Protein AF-A0A086ZPE3-F1 (afdb_monomer_lite)

Foldseek 3Di:
DPPPVVVVVVVVPDDPDDDPVNVVVVVVVVVVVCVVCVVVVVVVVLVVQVVQQLVLQVQVVVLQVVVCVLVVNDGQAWWKAAAAQQWDKAQSLVRCCVPVVPPDRSPRPRIRTGDHQKIKTKHDDVSKIKMKIGGLVDLQWIWMATRVVRDIDIGGRPVSDGQDHHTFFDWDWDQADPVRNHTDTDGDSDGPCCVVPNDDDD

Structure (mmCIF, N/CA/C/O backbone):
data_AF-A0A086ZPE3-F1
#
_entry.id   AF-A0A086ZPE3-F1
#
loop_
_atom_site.group_PDB
_atom_site.id
_atom_site.type_symbol
_atom_site.label_atom_id
_atom_site.label_alt_id
_atom_site.label_comp_id
_atom_site.label_asym_id
_atom_site.label_entity_id
_atom_site.label_seq_id
_atom_site.pdbx_PDB_ins_code
_atom_site.Cartn_x
_atom_site.Cartn_y
_atom_site.Cartn_z
_atom_site.occupancy
_atom_site.B_iso_or_equiv
_atom_site.auth_seq_id
_atom_site.auth_comp_id
_atom_site.auth_asym_id
_atom_site.auth_atom_id
_atom_site.pdbx_PDB_model_num
ATOM 1 N N . MET A 1 1 ? -6.233 18.556 81.522 1.00 53.94 1 MET A N 1
ATOM 2 C CA . MET A 1 1 ? -6.500 17.517 80.496 1.00 53.94 1 MET A CA 1
ATOM 3 C C . MET A 1 1 ? -7.517 17.999 79.438 1.00 53.94 1 MET A C 1
ATOM 5 O O . MET A 1 1 ? -8.621 17.482 79.375 1.00 53.94 1 MET A O 1
ATOM 9 N N . ARG A 1 2 ? -7.202 19.015 78.609 1.00 57.62 2 ARG A N 1
ATOM 10 C CA . ARG A 1 2 ? -8.143 19.573 77.593 1.00 57.62 2 ARG A CA 1
ATOM 11 C C . ARG A 1 2 ? -7.574 19.670 76.160 1.00 57.62 2 ARG A C 1
ATOM 13 O O . ARG A 1 2 ? -8.262 20.147 75.265 1.00 57.62 2 ARG A O 1
ATOM 20 N N . GLY A 1 3 ? -6.342 19.207 75.921 1.00 57.75 3 GLY A N 1
ATOM 21 C CA . GLY A 1 3 ? -5.654 19.348 74.624 1.00 57.75 3 GLY A CA 1
ATOM 22 C C . GLY A 1 3 ? -6.019 18.298 73.565 1.00 57.75 3 GLY A C 1
ATOM 23 O O . GLY A 1 3 ? -6.012 18.601 72.377 1.00 57.75 3 GLY A O 1
ATOM 24 N N . VAL A 1 4 ? -6.399 17.085 73.977 1.00 62.47 4 VAL A N 1
ATOM 25 C CA . VAL A 1 4 ? -6.595 15.941 73.059 1.00 62.47 4 VAL A CA 1
ATOM 26 C C . VAL A 1 4 ? -7.947 15.989 72.328 1.00 62.47 4 VAL A C 1
ATOM 28 O O . VAL A 1 4 ? -8.072 15.517 71.204 1.00 62.47 4 VAL A O 1
ATOM 31 N N . TYR A 1 5 ? -8.954 16.659 72.894 1.00 58.66 5 TYR A N 1
ATOM 32 C CA . TYR A 1 5 ? -10.286 16.750 72.279 1.00 58.66 5 TYR A CA 1
ATOM 33 C C . TYR A 1 5 ? -10.353 17.676 71.046 1.00 58.66 5 TYR A C 1
ATOM 35 O O . TYR A 1 5 ? -11.305 17.595 70.272 1.00 58.66 5 TYR A O 1
ATOM 43 N N . ARG A 1 6 ? -9.351 18.544 70.811 1.00 57.97 6 ARG A N 1
ATOM 44 C CA . ARG A 1 6 ? -9.322 19.446 69.637 1.00 57.97 6 ARG A CA 1
ATOM 45 C C . ARG A 1 6 ? -8.673 18.837 68.388 1.00 57.97 6 ARG A C 1
ATOM 47 O O . ARG A 1 6 ? -8.945 19.326 67.293 1.00 57.97 6 ARG A O 1
ATOM 54 N N . SER A 1 7 ? -7.852 17.792 68.509 1.00 57.47 7 SER A N 1
ATOM 55 C CA . SER A 1 7 ? -7.195 17.142 67.360 1.00 57.47 7 SER A CA 1
ATOM 56 C C . SER A 1 7 ? -8.085 16.107 66.661 1.00 57.47 7 SER A C 1
ATOM 58 O O . SER A 1 7 ? -7.954 15.916 65.454 1.00 57.47 7 SER A O 1
ATOM 60 N N . LEU A 1 8 ? -9.051 15.508 67.369 1.00 59.62 8 LEU A N 1
ATOM 61 C CA . LEU A 1 8 ? -10.011 14.559 66.786 1.00 59.62 8 LEU A CA 1
ATOM 62 C C . LEU A 1 8 ? -11.131 15.246 65.985 1.00 59.62 8 LEU A C 1
ATOM 64 O O . LEU A 1 8 ? -11.576 14.719 64.970 1.00 59.62 8 LEU A O 1
ATOM 68 N N . ARG A 1 9 ? -11.527 16.472 66.356 1.00 56.94 9 ARG A N 1
ATOM 69 C CA . ARG A 1 9 ? -12.569 17.232 65.637 1.00 56.94 9 ARG A CA 1
ATOM 70 C C . ARG A 1 9 ? -12.101 17.783 64.281 1.00 56.94 9 ARG A C 1
ATOM 72 O O . ARG A 1 9 ? -12.932 18.125 63.452 1.00 56.94 9 ARG A O 1
ATOM 79 N N . ARG A 1 10 ? -10.783 17.827 64.039 1.00 57.78 10 ARG A N 1
ATOM 80 C CA . ARG A 1 10 ? -10.177 18.318 62.786 1.00 57.78 10 ARG A CA 1
ATOM 81 C C . ARG A 1 10 ? -10.141 17.268 61.664 1.00 57.78 10 ARG A C 1
ATOM 83 O O . ARG A 1 10 ? -9.983 17.636 60.509 1.00 57.78 10 ARG A O 1
ATOM 90 N N . ARG A 1 11 ? -10.312 15.975 61.987 1.00 58.12 11 ARG A N 1
ATOM 91 C CA . ARG A 1 11 ? -10.432 14.887 60.991 1.00 58.12 11 ARG A CA 1
ATOM 92 C C . ARG A 1 11 ? -11.866 14.679 60.493 1.00 58.12 11 ARG A C 1
ATOM 94 O O . ARG A 1 11 ? -12.053 14.132 59.418 1.00 58.12 11 ARG A O 1
ATOM 101 N N . ALA A 1 12 ? -12.861 15.149 61.247 1.00 56.94 12 ALA A N 1
ATOM 102 C CA . ALA A 1 12 ? -14.277 15.056 60.886 1.00 56.94 12 ALA A CA 1
ATOM 103 C C . ALA A 1 12 ? -14.761 16.201 59.971 1.00 56.94 12 ALA A C 1
ATOM 105 O O . ALA A 1 12 ? -15.873 16.147 59.462 1.00 56.94 12 ALA A O 1
ATOM 106 N N . SER A 1 13 ? -13.949 17.242 59.763 1.00 59.81 13 SER A N 1
ATOM 107 C CA . SER A 1 13 ? -14.340 18.476 59.068 1.00 59.81 13 SER A CA 1
ATOM 108 C C . SER A 1 13 ? -13.589 18.690 57.748 1.00 59.81 13 SER A C 1
ATOM 110 O O . SER A 1 13 ? -13.156 19.807 57.473 1.00 59.81 13 SER A O 1
ATOM 112 N N . GLY A 1 14 ? -13.360 17.635 56.958 1.00 61.66 14 GLY A N 1
ATOM 113 C CA . GLY A 1 14 ? -12.591 17.798 55.716 1.00 61.66 14 GLY A CA 1
ATOM 114 C C . GLY A 1 14 ? -12.496 16.612 54.759 1.00 61.66 14 GLY A C 1
ATOM 115 O O . GLY A 1 14 ? -11.665 16.659 53.862 1.00 61.66 14 GLY A O 1
ATOM 116 N N . GLN A 1 15 ? -13.297 15.558 54.919 1.00 66.88 15 GLN A N 1
ATOM 117 C CA . GLN A 1 15 ? -13.345 14.464 53.943 1.00 66.88 15 GLN A CA 1
ATOM 118 C C . GLN A 1 15 ? -14.774 14.324 53.414 1.00 66.88 15 GLN A C 1
ATOM 120 O O . GLN A 1 15 ? -15.566 13.546 53.940 1.00 66.88 15 GLN A O 1
ATOM 125 N N . SER A 1 16 ? -15.119 15.116 52.394 1.00 71.25 16 SER A N 1
ATOM 126 C CA . SER A 1 16 ? -16.255 14.811 51.523 1.00 71.25 16 SER A CA 1
ATOM 127 C C . SER A 1 16 ? -15.895 13.569 50.704 1.00 71.25 16 SER A C 1
ATOM 129 O O . SER A 1 16 ? -15.060 13.619 49.804 1.00 71.25 16 SER A O 1
ATOM 131 N N . GLY A 1 17 ? -16.469 12.423 51.067 1.00 75.06 17 GLY A N 1
ATOM 132 C CA . GLY A 1 17 ? -16.380 11.215 50.251 1.00 75.06 17 GLY A CA 1
ATOM 133 C C . GLY A 1 17 ? -17.210 11.367 48.975 1.00 75.06 17 GLY A C 1
ATOM 134 O O . GLY A 1 17 ? -18.290 11.952 49.010 1.00 75.06 17 GLY A O 1
ATOM 135 N N . PHE A 1 18 ? -16.701 10.836 47.863 1.00 77.88 18 PHE A N 1
ATOM 136 C CA . PHE A 1 18 ? -17.446 10.710 46.608 1.00 77.88 18 PHE A CA 1
ATOM 137 C C . PHE A 1 18 ? -18.694 9.855 46.848 1.00 77.88 18 PHE A C 1
ATOM 139 O O . PHE A 1 18 ? -18.615 8.800 47.486 1.00 77.88 18 PHE A O 1
ATOM 146 N N . THR A 1 19 ? -19.847 10.288 46.354 1.00 89.88 19 THR A N 1
ATOM 147 C CA . THR A 1 19 ? -21.069 9.499 46.487 1.00 89.88 19 THR A CA 1
ATOM 148 C C . THR A 1 19 ? -21.050 8.324 45.505 1.00 89.88 19 THR A C 1
ATOM 150 O O . THR A 1 19 ? -20.527 8.405 44.391 1.00 89.88 19 THR A O 1
ATOM 153 N N . LEU A 1 20 ? -21.649 7.201 45.907 1.00 88.75 20 LEU A N 1
ATOM 154 C CA . LEU A 1 20 ? -21.769 6.013 45.052 1.00 88.75 20 LEU A CA 1
ATOM 155 C C . LEU A 1 20 ? -22.575 6.334 43.778 1.00 88.75 20 LEU A C 1
ATOM 157 O O . LEU A 1 20 ? -22.280 5.819 42.703 1.00 88.75 20 LEU A O 1
ATOM 161 N N . ILE A 1 21 ? -23.545 7.250 43.889 1.00 92.19 21 ILE A N 1
ATOM 162 C CA . ILE A 1 21 ? -24.341 7.733 42.759 1.00 92.19 21 ILE A CA 1
ATOM 163 C C . ILE A 1 21 ? -23.533 8.613 41.793 1.00 92.19 21 ILE A C 1
ATOM 165 O O . ILE A 1 21 ? -23.714 8.483 40.584 1.00 92.19 21 ILE A O 1
ATOM 169 N N . GLU A 1 22 ? -22.603 9.442 42.280 1.00 91.00 22 GLU A N 1
ATOM 170 C CA . GLU A 1 22 ? -21.706 10.212 41.407 1.00 91.00 22 GLU A CA 1
ATOM 171 C C . GLU A 1 22 ? -20.817 9.284 40.580 1.00 91.00 22 GLU A C 1
ATOM 173 O O . GLU A 1 22 ? -20.701 9.469 39.370 1.00 91.00 22 GLU A O 1
ATOM 178 N N . LEU A 1 23 ? -20.247 8.239 41.189 1.00 90.81 23 LEU A N 1
ATOM 179 C CA . LEU A 1 23 ? -19.478 7.254 40.424 1.00 90.81 23 LEU A CA 1
ATOM 180 C C . LEU A 1 23 ? -20.355 6.453 39.455 1.00 90.81 23 LEU A C 1
ATOM 182 O O . LEU A 1 23 ? -19.912 6.170 38.342 1.00 90.81 23 LEU A O 1
ATOM 186 N N . LEU A 1 24 ? -21.596 6.129 39.832 1.00 93.00 24 LEU A N 1
ATOM 187 C CA . LEU A 1 24 ? -22.524 5.389 38.975 1.00 93.00 24 LEU A CA 1
ATOM 188 C C . LEU A 1 24 ? -22.872 6.163 37.695 1.00 93.00 24 LEU A C 1
ATOM 190 O O . LEU A 1 24 ? -22.819 5.605 36.600 1.00 93.00 24 LEU A O 1
ATOM 194 N N . ILE A 1 25 ? -23.199 7.450 37.810 1.00 95.00 25 ILE A N 1
ATOM 195 C CA . ILE A 1 25 ? -23.539 8.277 36.644 1.00 95.00 25 ILE A CA 1
ATOM 196 C C . ILE A 1 25 ? -22.324 8.425 35.722 1.00 95.00 25 ILE A C 1
ATOM 198 O O . ILE A 1 25 ? -22.459 8.324 34.502 1.00 95.00 25 ILE A O 1
ATOM 202 N N . VAL A 1 26 ? -21.125 8.591 36.287 1.00 95.38 26 VAL A N 1
ATOM 203 C CA . VAL A 1 26 ? -19.887 8.721 35.506 1.00 95.38 26 VAL A CA 1
ATOM 204 C C . VAL A 1 26 ? -19.623 7.470 34.666 1.00 95.38 26 VAL A C 1
ATOM 206 O O . VAL A 1 26 ? -19.371 7.590 33.466 1.00 95.38 26 VAL A O 1
ATOM 209 N N . VAL A 1 27 ? -19.733 6.268 35.243 1.00 95.94 27 VAL A N 1
ATOM 210 C CA . VAL A 1 27 ? -19.506 5.033 34.472 1.00 95.94 27 VAL A CA 1
ATOM 211 C C . VAL A 1 27 ? -20.579 4.803 33.407 1.00 95.94 27 VAL A C 1
ATOM 213 O O . VAL A 1 27 ? -20.256 4.295 32.334 1.00 95.94 27 VAL A O 1
ATOM 216 N N . ILE A 1 28 ? -21.825 5.234 33.645 1.00 96.88 28 ILE A N 1
ATOM 217 C CA . ILE A 1 28 ? -22.902 5.170 32.645 1.00 96.88 28 ILE A CA 1
ATOM 218 C C . ILE A 1 28 ? -22.594 6.092 31.463 1.00 96.88 28 ILE A C 1
ATOM 220 O O . ILE A 1 28 ? -22.657 5.656 30.313 1.00 96.88 28 ILE A O 1
ATOM 224 N N . ILE A 1 29 ? -22.214 7.346 31.724 1.00 96.81 29 ILE A N 1
ATOM 225 C CA . ILE A 1 29 ? -21.895 8.309 30.662 1.00 96.81 29 ILE A CA 1
ATOM 226 C C . ILE A 1 29 ? -20.683 7.828 29.851 1.00 96.81 29 ILE A C 1
ATOM 228 O O . ILE A 1 29 ? -20.743 7.804 28.621 1.00 96.81 29 ILE A O 1
ATOM 232 N N . ILE A 1 30 ? -19.610 7.375 30.513 1.00 96.69 30 ILE A N 1
ATOM 233 C CA . ILE A 1 30 ? -18.432 6.819 29.826 1.00 96.69 30 ILE A CA 1
ATOM 234 C C . ILE A 1 30 ? -18.813 5.566 29.022 1.00 96.69 30 ILE A C 1
ATOM 236 O O . ILE A 1 30 ? -18.331 5.397 27.903 1.00 96.69 30 ILE A O 1
ATOM 240 N N . GLY A 1 31 ? -19.712 4.719 29.537 1.00 97.12 31 GLY A N 1
ATOM 241 C CA . GLY A 1 31 ? -20.219 3.540 28.831 1.00 97.12 31 GLY A CA 1
ATOM 242 C C . GLY A 1 31 ? -20.945 3.884 27.527 1.00 97.12 31 GLY A C 1
ATOM 243 O O . GLY A 1 31 ? -20.675 3.270 26.491 1.00 97.12 31 GLY A O 1
ATOM 244 N N . ILE A 1 32 ? -21.808 4.906 27.545 1.00 96.81 32 ILE A N 1
ATOM 245 C CA . ILE A 1 32 ? -22.520 5.385 26.349 1.00 96.81 32 ILE A CA 1
ATOM 246 C C . ILE A 1 32 ? -21.525 5.939 25.321 1.00 96.81 32 ILE A C 1
ATOM 248 O O . ILE A 1 32 ? -21.576 5.565 24.146 1.00 96.81 32 ILE A O 1
ATOM 252 N N . LEU A 1 33 ? -20.577 6.777 25.759 1.00 97.31 33 LEU A N 1
ATOM 253 C CA . LEU A 1 33 ? -19.563 7.359 24.875 1.00 97.31 33 LEU A CA 1
ATOM 254 C C . LEU A 1 33 ? -18.654 6.287 24.258 1.00 97.31 33 LEU A C 1
ATOM 256 O O . LEU A 1 33 ? -18.375 6.329 23.057 1.00 97.31 33 LEU A O 1
ATOM 260 N N . ALA A 1 34 ? -18.218 5.303 25.047 1.00 95.62 34 ALA A N 1
ATOM 261 C CA . ALA A 1 34 ? -17.356 4.222 24.579 1.00 95.62 34 ALA A CA 1
ATOM 262 C C . ALA A 1 34 ? -18.052 3.339 23.530 1.00 95.62 34 ALA A C 1
ATOM 264 O O . ALA A 1 34 ? -17.428 2.983 22.529 1.00 95.62 34 ALA A O 1
ATOM 265 N N . SER A 1 35 ? -19.343 3.041 23.715 1.00 96.31 35 SER A N 1
ATOM 266 C CA . SER A 1 35 ? -20.131 2.213 22.790 1.00 96.31 35 SER A CA 1
ATOM 267 C C . SER A 1 35 ? -20.165 2.789 21.368 1.00 96.31 35 SER A C 1
ATOM 269 O O . SER A 1 35 ? -19.929 2.070 20.397 1.00 96.31 35 SER A O 1
ATOM 271 N N . ILE A 1 36 ? -20.367 4.105 21.239 1.00 95.25 36 ILE A N 1
ATOM 272 C CA . ILE A 1 36 ? -20.385 4.798 19.940 1.00 95.25 36 ILE A CA 1
ATOM 273 C C . ILE A 1 36 ? -18.961 4.981 19.389 1.00 95.25 36 ILE A C 1
ATOM 275 O O . ILE A 1 36 ? -18.726 4.854 18.186 1.00 95.25 36 ILE A O 1
ATOM 279 N N . SER A 1 37 ? -17.988 5.248 20.264 1.00 95.75 37 SER A N 1
ATOM 280 C CA . SER A 1 37 ? -16.622 5.594 19.853 1.00 95.75 37 SER A CA 1
ATOM 281 C C . SER A 1 37 ? -15.844 4.417 19.254 1.00 95.75 37 SER A C 1
ATOM 283 O O . SER A 1 37 ? -15.080 4.605 18.308 1.00 95.75 37 SER A O 1
ATOM 285 N N . VAL A 1 38 ? -16.027 3.193 19.763 1.00 94.38 38 VAL A N 1
ATOM 286 C CA . VAL A 1 38 ? -15.271 2.008 19.310 1.00 94.38 38 VAL A CA 1
ATOM 287 C C . VAL A 1 38 ? -15.454 1.680 17.814 1.00 94.38 38 VAL A C 1
ATOM 289 O O . VAL A 1 38 ? -14.435 1.506 17.135 1.00 94.38 38 VAL A O 1
ATOM 292 N N . PRO A 1 39 ? -16.678 1.572 17.253 1.00 93.94 39 PRO A N 1
ATOM 293 C CA . PRO A 1 39 ? -16.850 1.248 15.835 1.00 93.94 39 PRO A CA 1
ATOM 294 C C . PRO A 1 39 ? -16.339 2.360 14.911 1.00 93.94 39 PRO A C 1
ATOM 296 O O . PRO A 1 39 ? -15.663 2.058 13.925 1.00 93.94 39 PRO A O 1
ATOM 299 N N . ILE A 1 40 ? -16.587 3.629 15.254 1.00 96.31 40 ILE A N 1
ATOM 300 C CA . ILE A 1 40 ? -16.115 4.786 14.478 1.00 96.31 40 ILE A CA 1
ATOM 301 C C . ILE A 1 40 ? -14.586 4.794 14.431 1.00 96.31 40 ILE A C 1
ATOM 303 O O . ILE A 1 40 ? -13.990 4.904 13.360 1.00 96.31 40 ILE A O 1
ATOM 307 N N . TYR A 1 41 ? -13.939 4.590 15.579 1.00 95.38 41 TYR A N 1
ATOM 308 C CA . TYR A 1 41 ? -12.484 4.554 15.669 1.00 95.38 41 TYR A CA 1
ATOM 309 C C . TYR A 1 41 ? -11.864 3.488 14.753 1.00 95.38 41 TYR A C 1
ATOM 311 O O . TYR A 1 41 ? -10.867 3.752 14.080 1.00 95.38 41 TYR A O 1
ATOM 319 N N . ARG A 1 42 ? -12.465 2.292 14.662 1.00 93.38 42 ARG A N 1
ATOM 320 C CA . ARG A 1 42 ? -11.983 1.233 13.757 1.00 93.38 42 ARG A CA 1
ATOM 321 C C . ARG A 1 42 ? -12.071 1.640 12.284 1.00 93.38 42 ARG A C 1
ATOM 323 O O . ARG A 1 42 ? -11.125 1.382 11.543 1.00 93.38 42 ARG A O 1
ATOM 330 N N . GLN A 1 43 ? -13.162 2.288 11.875 1.00 94.62 43 GLN A N 1
ATOM 331 C CA . GLN A 1 43 ? -13.344 2.750 10.494 1.00 94.62 43 GLN A CA 1
ATOM 332 C C . GLN A 1 43 ? -12.354 3.862 10.132 1.00 94.62 43 GLN A C 1
ATOM 334 O O . GLN A 1 43 ? -11.694 3.777 9.100 1.00 94.62 43 GLN A O 1
ATOM 339 N N . VAL A 1 44 ? -12.176 4.853 11.013 1.00 96.50 44 VAL A N 1
ATOM 340 C CA . VAL A 1 44 ? -11.224 5.958 10.800 1.00 96.50 44 VAL A CA 1
ATOM 341 C C . VAL A 1 44 ? -9.790 5.440 10.683 1.00 96.50 44 VAL A C 1
ATOM 343 O O . VAL A 1 44 ? -9.046 5.877 9.808 1.00 96.50 44 VAL A O 1
ATOM 346 N N . ARG A 1 45 ? -9.394 4.461 11.508 1.00 96.25 45 ARG A N 1
ATOM 347 C CA . ARG A 1 45 ? -8.070 3.832 11.377 1.00 96.25 45 ARG A CA 1
ATOM 348 C C . ARG A 1 45 ? -7.902 3.086 10.059 1.00 96.25 45 ARG A C 1
ATOM 350 O O . ARG A 1 45 ? -6.857 3.225 9.431 1.00 96.25 45 ARG A O 1
ATOM 357 N N . ALA A 1 46 ? -8.913 2.323 9.641 1.00 95.62 46 ALA A N 1
ATOM 358 C CA . ALA A 1 46 ? -8.894 1.623 8.360 1.00 95.62 46 ALA A CA 1
ATOM 359 C C . ALA A 1 46 ? -8.737 2.594 7.183 1.00 95.62 46 ALA A C 1
ATOM 361 O O . ALA A 1 46 ? -7.894 2.365 6.317 1.00 95.62 46 ALA A O 1
ATOM 362 N N . ALA A 1 47 ? -9.476 3.706 7.205 1.00 96.00 47 ALA A N 1
ATOM 363 C CA . ALA A 1 47 ? -9.348 4.772 6.221 1.00 96.00 47 ALA A CA 1
ATOM 364 C C . ALA A 1 47 ? -7.942 5.393 6.228 1.00 96.00 47 ALA A C 1
ATOM 366 O O . ALA A 1 47 ? -7.338 5.525 5.172 1.00 96.00 47 ALA A O 1
ATOM 367 N N . ALA A 1 48 ? -7.369 5.682 7.401 1.00 97.50 48 ALA A N 1
ATOM 368 C CA . ALA A 1 48 ? -6.016 6.234 7.502 1.00 97.50 48 ALA A CA 1
ATOM 369 C C . ALA A 1 48 ? -4.943 5.293 6.922 1.00 97.50 48 ALA A C 1
ATOM 371 O O . ALA A 1 48 ? -4.036 5.737 6.219 1.00 97.50 48 ALA A O 1
ATOM 372 N N . TRP A 1 49 ? -5.048 3.984 7.177 1.00 97.31 49 TRP A N 1
ATOM 373 C CA . TRP A 1 49 ? -4.130 2.994 6.602 1.00 97.31 49 TRP A CA 1
ATOM 374 C C . TRP A 1 49 ? -4.265 2.872 5.083 1.00 97.31 49 TRP A C 1
ATOM 376 O O . TRP A 1 49 ? -3.256 2.703 4.397 1.00 97.31 49 TRP A O 1
ATOM 386 N N . ASN A 1 50 ? -5.491 2.982 4.571 1.00 96.62 50 ASN A N 1
ATOM 387 C CA . ASN A 1 50 ? -5.786 2.992 3.143 1.00 96.62 50 ASN A CA 1
ATOM 388 C C . ASN A 1 50 ? -5.207 4.238 2.462 1.00 96.62 50 ASN A C 1
ATOM 390 O O . ASN A 1 50 ? -4.474 4.112 1.485 1.00 96.62 50 ASN A O 1
ATOM 394 N N . SER A 1 51 ? -5.443 5.423 3.033 1.00 97.62 51 SER A N 1
ATOM 395 C CA . SER A 1 51 ? -4.882 6.682 2.536 1.00 97.62 51 SER A CA 1
ATOM 396 C C . SER A 1 51 ? -3.355 6.673 2.531 1.00 97.62 51 SER A C 1
ATOM 398 O O . SER A 1 51 ? -2.756 7.168 1.582 1.00 97.62 51 SER A O 1
ATOM 400 N N . ALA A 1 52 ? -2.712 6.071 3.539 1.00 97.94 52 ALA A N 1
ATOM 401 C CA . ALA A 1 52 ? -1.259 5.911 3.547 1.00 97.94 52 ALA A CA 1
ATOM 402 C C . ALA A 1 52 ? -0.772 5.049 2.367 1.00 97.94 52 ALA A C 1
ATOM 404 O O . ALA A 1 52 ? 0.154 5.443 1.667 1.00 97.94 52 ALA A O 1
ATOM 405 N N . ALA A 1 53 ? -1.420 3.908 2.100 1.00 97.69 53 ALA A N 1
ATOM 406 C CA . ALA A 1 53 ? -1.046 3.042 0.980 1.00 97.69 53 ALA A CA 1
ATOM 407 C C . ALA A 1 53 ? -1.266 3.710 -0.389 1.00 97.69 53 ALA A C 1
ATOM 409 O O . ALA A 1 53 ? -0.447 3.526 -1.291 1.00 97.69 53 ALA A O 1
ATOM 410 N N . GLU A 1 54 ? -2.344 4.482 -0.549 1.00 97.81 54 GLU A N 1
ATOM 411 C CA . GLU A 1 54 ? -2.626 5.222 -1.783 1.00 97.81 54 GLU A CA 1
ATOM 412 C C . GLU A 1 54 ? -1.648 6.392 -1.994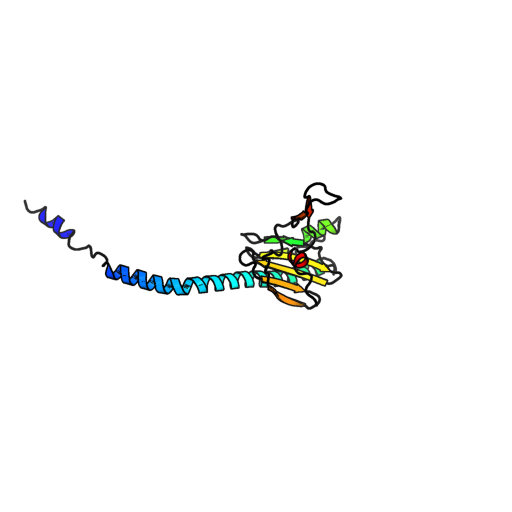 1.00 97.81 54 GLU A C 1
ATOM 414 O O . GLU A 1 54 ? -1.122 6.570 -3.093 1.00 97.81 54 GLU A O 1
ATOM 419 N N . SER A 1 55 ? -1.367 7.172 -0.945 1.00 98.00 55 SER A N 1
ATOM 420 C CA . SER A 1 55 ? -0.430 8.302 -1.009 1.00 98.00 55 SER A CA 1
ATOM 421 C C . SER A 1 55 ? 0.986 7.830 -1.317 1.00 98.00 55 SER A C 1
ATOM 423 O O . SER A 1 55 ? 1.640 8.371 -2.206 1.00 98.00 55 SER A O 1
ATOM 425 N N . ASP A 1 56 ? 1.448 6.782 -0.635 1.00 97.88 56 ASP A N 1
ATOM 426 C CA . ASP A 1 56 ? 2.762 6.191 -0.886 1.00 97.88 56 ASP A CA 1
ATOM 427 C C . ASP A 1 56 ? 2.874 5.644 -2.316 1.00 97.88 56 ASP A C 1
ATOM 429 O O . ASP A 1 56 ? 3.936 5.724 -2.926 1.00 97.88 56 ASP A O 1
ATOM 433 N N . LEU A 1 57 ? 1.783 5.116 -2.882 1.00 97.62 57 LEU A N 1
ATOM 434 C CA . LEU A 1 57 ? 1.753 4.654 -4.270 1.00 97.62 57 LEU A CA 1
ATOM 435 C C . LEU A 1 57 ? 1.917 5.809 -5.266 1.00 97.62 57 LEU A C 1
ATOM 437 O O . LEU A 1 57 ? 2.669 5.672 -6.232 1.00 97.62 57 LEU A O 1
ATOM 441 N N . ARG A 1 58 ? 1.280 6.958 -5.015 1.00 97.38 58 ARG A N 1
ATOM 442 C CA . ARG A 1 58 ? 1.469 8.183 -5.816 1.00 97.38 58 ARG A CA 1
ATOM 443 C C . ARG A 1 58 ? 2.917 8.665 -5.738 1.00 97.38 58 ARG A C 1
ATOM 445 O O . ARG A 1 58 ? 3.567 8.802 -6.768 1.00 97.38 58 ARG A O 1
ATOM 452 N N . HIS A 1 59 ? 3.457 8.794 -4.527 1.00 96.81 59 HIS A N 1
ATOM 453 C CA . HIS A 1 59 ? 4.852 9.193 -4.327 1.00 96.81 59 HIS A CA 1
ATOM 454 C C . HIS A 1 59 ? 5.849 8.2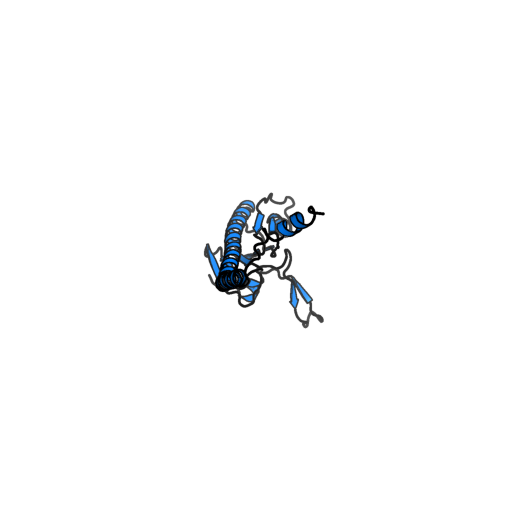18 -4.962 1.00 96.81 59 HIS A C 1
ATOM 456 O O . HIS A 1 59 ? 6.873 8.633 -5.511 1.00 96.81 59 HIS A O 1
ATOM 462 N N . ALA A 1 60 ? 5.561 6.917 -4.906 1.00 95.88 60 ALA A N 1
ATOM 463 C CA . ALA A 1 60 ? 6.380 5.915 -5.565 1.00 95.88 60 ALA A CA 1
ATOM 464 C C . ALA A 1 60 ? 6.325 6.061 -7.088 1.00 95.88 60 ALA A C 1
ATOM 466 O O . ALA A 1 60 ? 7.367 5.950 -7.719 1.00 95.88 60 ALA A O 1
ATOM 467 N N . THR A 1 61 ? 5.158 6.355 -7.665 1.00 95.94 61 THR A N 1
ATOM 468 C CA . THR A 1 61 ? 4.994 6.612 -9.108 1.00 95.94 61 THR A CA 1
ATOM 469 C C . THR A 1 61 ? 5.891 7.766 -9.559 1.00 95.94 61 THR A C 1
ATOM 471 O O . THR A 1 61 ? 6.706 7.583 -10.461 1.00 95.94 61 THR A O 1
ATOM 474 N N . ASP A 1 62 ? 5.855 8.898 -8.850 1.00 95.62 62 ASP A N 1
ATOM 475 C CA . ASP A 1 62 ? 6.729 10.046 -9.134 1.00 95.62 62 ASP A CA 1
ATOM 476 C C . ASP A 1 62 ? 8.216 9.670 -9.018 1.00 95.62 62 ASP A C 1
ATOM 478 O O . ASP A 1 62 ? 9.048 10.052 -9.840 1.00 95.62 62 ASP A O 1
ATOM 482 N N . SER A 1 63 ? 8.559 8.867 -8.007 1.00 93.62 63 SER A N 1
ATOM 483 C CA . SER A 1 63 ? 9.925 8.373 -7.806 1.00 93.62 63 SER A CA 1
ATOM 484 C C . SER A 1 63 ? 10.377 7.437 -8.937 1.00 93.62 63 SER A C 1
ATOM 486 O O . SER A 1 63 ? 11.540 7.467 -9.331 1.00 93.62 63 SER A O 1
ATOM 488 N N . ILE A 1 64 ? 9.491 6.607 -9.492 1.00 92.56 64 ILE A N 1
ATOM 489 C CA . ILE A 1 64 ? 9.820 5.755 -10.643 1.00 92.56 64 ILE A CA 1
ATOM 490 C C . ILE A 1 64 ? 10.062 6.596 -11.893 1.00 92.56 64 ILE A C 1
ATOM 492 O O . ILE A 1 64 ? 11.035 6.336 -12.599 1.00 92.56 64 ILE A O 1
ATOM 496 N N . GLU A 1 65 ? 9.233 7.604 -12.160 1.00 92.56 65 GLU A N 1
ATOM 497 C CA . GLU A 1 65 ? 9.427 8.474 -13.326 1.00 92.56 65 GLU A CA 1
ATOM 498 C C . GLU A 1 65 ? 10.712 9.300 -13.213 1.00 92.56 65 GLU A C 1
ATOM 500 O O . GLU A 1 65 ? 11.482 9.388 -14.170 1.00 92.56 65 GLU A O 1
ATOM 505 N N . ASN A 1 66 ? 11.026 9.817 -12.022 1.00 91.62 66 ASN A N 1
ATOM 506 C CA . ASN A 1 66 ? 12.307 10.481 -11.778 1.00 91.62 66 ASN A CA 1
ATOM 507 C C . ASN A 1 66 ? 13.486 9.524 -12.007 1.00 91.62 66 ASN A C 1
ATOM 509 O O . ASN A 1 66 ? 14.443 9.867 -12.703 1.00 91.62 66 ASN A O 1
ATOM 513 N N . ALA A 1 67 ? 13.393 8.288 -11.507 1.00 88.50 67 ALA A N 1
ATOM 514 C CA . ALA A 1 67 ? 14.411 7.272 -11.754 1.00 88.50 67 ALA A CA 1
ATOM 515 C C . ALA A 1 67 ? 14.529 6.907 -13.242 1.00 88.50 67 ALA A C 1
ATOM 517 O O . ALA A 1 67 ? 15.628 6.625 -13.709 1.00 88.50 67 ALA A O 1
ATOM 518 N N . ARG A 1 68 ? 13.431 6.934 -14.005 1.00 88.56 68 ARG A N 1
ATOM 519 C CA . ARG A 1 68 ? 13.442 6.708 -15.455 1.00 88.56 68 ARG A CA 1
ATOM 520 C C . ARG A 1 68 ? 14.236 7.788 -16.188 1.00 88.56 68 ARG A C 1
ATOM 522 O O . ARG A 1 68 ? 14.983 7.463 -17.109 1.00 88.56 68 ARG A O 1
ATOM 529 N N . ILE A 1 69 ? 14.112 9.050 -15.773 1.00 88.06 69 ILE A N 1
ATOM 530 C CA . ILE A 1 69 ? 14.917 10.158 -16.312 1.00 88.06 69 ILE A CA 1
ATOM 531 C C . ILE A 1 69 ? 16.401 9.938 -15.986 1.00 88.06 69 ILE A C 1
ATOM 533 O O . ILE A 1 69 ? 17.241 10.040 -16.876 1.00 88.06 69 ILE A O 1
ATOM 537 N N . GLU A 1 70 ? 16.723 9.558 -14.744 1.00 85.50 70 GLU A N 1
ATOM 538 C CA . GLU A 1 70 ? 18.099 9.235 -14.317 1.00 85.50 70 GLU A CA 1
ATOM 539 C C . GLU A 1 70 ? 18.699 8.010 -15.043 1.00 85.50 70 GLU A C 1
ATOM 541 O O . GLU A 1 70 ? 19.917 7.824 -15.046 1.00 85.50 70 GLU A O 1
ATOM 546 N N . LEU A 1 71 ? 17.854 7.167 -15.643 1.00 83.44 71 LEU A N 1
ATOM 547 C CA . LEU A 1 71 ? 18.208 5.943 -16.370 1.00 83.44 71 LEU A CA 1
ATOM 548 C C . LEU A 1 71 ? 18.146 6.105 -17.900 1.00 83.44 71 LEU A C 1
ATOM 550 O O . LEU A 1 71 ? 18.008 5.109 -18.618 1.00 83.44 71 LEU A O 1
ATOM 554 N N . ASP A 1 72 ? 18.235 7.337 -18.407 1.00 85.75 72 ASP A N 1
ATOM 555 C CA . ASP A 1 72 ? 18.194 7.655 -19.842 1.00 85.75 72 ASP A CA 1
ATOM 556 C C . ASP A 1 72 ? 16.919 7.127 -20.532 1.00 85.75 72 ASP A C 1
ATOM 558 O O . ASP A 1 72 ? 16.952 6.555 -21.623 1.00 85.75 72 ASP A O 1
ATOM 562 N N . GLY A 1 73 ? 15.773 7.259 -19.858 1.00 85.50 73 GLY A N 1
ATOM 563 C CA . GLY A 1 73 ? 14.464 6.834 -20.356 1.00 85.50 73 GLY A CA 1
ATOM 564 C C . GLY A 1 73 ? 14.119 5.367 -20.087 1.00 85.50 73 GLY A C 1
ATOM 565 O O . GLY A 1 73 ? 12.989 4.952 -20.374 1.00 85.50 73 GLY A O 1
ATOM 566 N N . LYS A 1 74 ? 15.041 4.583 -19.511 1.00 85.50 74 LYS A N 1
ATOM 567 C CA . LYS A 1 74 ? 14.820 3.169 -19.174 1.00 85.50 74 LYS A CA 1
ATOM 568 C C . LYS A 1 74 ? 14.109 3.028 -17.835 1.00 85.50 74 LYS A C 1
ATOM 570 O O . LYS A 1 74 ? 14.433 3.705 -16.866 1.00 85.50 74 LYS A O 1
ATOM 575 N N . LEU A 1 75 ? 13.171 2.092 -17.761 1.00 85.75 75 LEU A N 1
ATOM 576 C CA . LEU A 1 75 ? 12.513 1.761 -16.503 1.00 85.75 75 LEU A CA 1
ATOM 577 C C . LEU A 1 75 ? 13.480 1.045 -15.543 1.00 85.75 75 LEU A C 1
ATOM 579 O O . LEU A 1 75 ? 14.279 0.214 -15.990 1.00 85.75 75 LEU A O 1
ATOM 583 N N . PRO A 1 76 ? 13.405 1.311 -14.223 1.00 83.44 76 PRO A N 1
ATOM 584 C CA . PRO A 1 76 ? 14.151 0.530 -13.247 1.00 83.44 76 PRO A CA 1
ATOM 585 C C . PRO A 1 76 ? 13.704 -0.943 -13.276 1.00 83.44 76 PRO A C 1
ATOM 587 O O . PRO A 1 76 ? 12.584 -1.245 -13.700 1.00 83.44 76 PRO A O 1
ATOM 590 N N . PRO A 1 77 ? 14.557 -1.878 -12.822 1.00 81.00 77 PRO A N 1
ATOM 591 C CA . PRO A 1 77 ? 14.201 -3.291 -12.755 1.00 81.00 77 PRO A CA 1
ATOM 592 C C . PRO A 1 77 ? 13.159 -3.536 -11.658 1.00 81.00 77 PRO A C 1
ATOM 594 O O . PRO A 1 77 ? 13.078 -2.774 -10.694 1.00 81.00 77 PRO A O 1
ATOM 597 N N . ASN A 1 78 ? 12.395 -4.626 -11.780 1.00 85.12 78 ASN A N 1
ATOM 598 C CA . ASN A 1 78 ? 11.376 -5.012 -10.798 1.00 85.12 78 ASN A CA 1
ATOM 599 C C . ASN A 1 78 ? 11.940 -5.051 -9.377 1.00 85.12 78 ASN A C 1
ATOM 601 O O . ASN A 1 78 ? 13.040 -5.559 -9.142 1.00 85.12 78 ASN A O 1
ATOM 605 N N . PHE A 1 79 ? 11.159 -4.563 -8.416 1.00 84.19 79 PHE A N 1
ATOM 606 C CA . PHE A 1 79 ? 11.556 -4.574 -7.016 1.00 84.19 79 PHE A CA 1
ATOM 607 C C . PHE A 1 79 ? 10.364 -4.620 -6.073 1.00 84.19 79 PHE A C 1
ATOM 609 O O . PHE A 1 79 ? 9.220 -4.369 -6.445 1.00 84.19 79 PHE A O 1
ATOM 616 N N . MET A 1 80 ? 10.653 -4.967 -4.823 1.00 86.56 80 MET A N 1
ATOM 617 C CA . MET A 1 80 ? 9.655 -5.150 -3.782 1.00 86.56 80 MET A CA 1
ATOM 618 C C . MET A 1 80 ? 10.181 -4.589 -2.465 1.00 86.56 80 MET A C 1
ATOM 620 O O . MET A 1 80 ? 11.345 -4.797 -2.117 1.00 86.56 80 MET A O 1
ATOM 624 N N . ILE A 1 81 ? 9.310 -3.909 -1.728 1.00 88.38 81 ILE A N 1
ATOM 625 C CA . ILE A 1 81 ? 9.593 -3.321 -0.424 1.00 88.38 81 ILE A CA 1
ATOM 626 C C . ILE A 1 81 ? 8.563 -3.869 0.556 1.00 88.38 81 ILE A C 1
ATOM 628 O O . ILE A 1 81 ? 7.375 -3.562 0.474 1.00 88.38 81 ILE A O 1
ATOM 632 N N . GLY A 1 82 ? 9.016 -4.709 1.483 1.00 87.25 82 GLY A N 1
ATOM 633 C CA . GLY A 1 82 ? 8.153 -5.242 2.530 1.00 87.25 82 GLY A CA 1
ATOM 634 C C . GLY A 1 82 ? 7.664 -4.166 3.499 1.00 87.25 82 GLY A C 1
ATOM 635 O O . GLY A 1 82 ? 8.341 -3.161 3.721 1.00 87.25 82 GLY A O 1
ATOM 636 N N . ALA A 1 83 ? 6.514 -4.423 4.122 1.00 89.81 83 ALA A N 1
ATOM 637 C CA . ALA A 1 83 ? 5.997 -3.574 5.188 1.00 89.81 83 ALA A CA 1
ATOM 638 C C . ALA A 1 83 ? 6.970 -3.522 6.376 1.00 89.81 83 ALA A C 1
ATOM 640 O O . ALA A 1 83 ? 7.462 -4.551 6.840 1.00 89.81 83 ALA A O 1
ATOM 641 N N . SER A 1 84 ? 7.207 -2.315 6.888 1.00 90.81 84 SER A N 1
ATOM 642 C CA . SER A 1 84 ? 8.047 -2.047 8.058 1.00 90.81 84 SER A CA 1
ATOM 643 C C . SER A 1 84 ? 7.245 -1.288 9.106 1.00 90.81 84 SER A C 1
ATOM 645 O O . SER A 1 84 ? 6.519 -0.351 8.777 1.00 90.81 84 SER A O 1
ATOM 647 N N . SER A 1 85 ? 7.404 -1.634 10.384 1.00 91.62 85 SER A N 1
ATOM 648 C CA . SER A 1 85 ? 6.761 -0.910 11.492 1.00 91.62 85 SER A CA 1
ATOM 649 C C . SER A 1 85 ? 7.280 0.520 11.670 1.00 91.62 85 SER A C 1
ATOM 651 O O . SER A 1 85 ? 6.621 1.323 12.322 1.00 91.62 85 SER A O 1
ATOM 653 N N . LYS A 1 86 ? 8.436 0.852 11.079 1.00 92.44 86 LYS A N 1
ATOM 654 C CA . LYS A 1 86 ? 9.045 2.191 11.116 1.00 92.44 86 LYS A CA 1
ATOM 655 C C . LYS A 1 86 ? 8.903 2.960 9.797 1.00 92.44 86 LYS A C 1
ATOM 657 O O . LYS A 1 86 ? 9.418 4.065 9.690 1.00 92.44 86 LYS A O 1
ATOM 662 N N . GLY A 1 87 ? 8.236 2.373 8.803 1.00 91.00 87 GLY A N 1
ATOM 663 C CA . GLY A 1 87 ? 8.354 2.808 7.413 1.00 91.00 87 GLY A CA 1
ATOM 664 C C . GLY A 1 87 ? 9.659 2.321 6.782 1.00 91.00 87 GLY A C 1
ATOM 665 O O . GLY A 1 87 ? 10.490 1.681 7.440 1.00 91.00 87 GLY A O 1
ATOM 666 N N . SER A 1 88 ? 9.811 2.584 5.491 1.00 90.62 88 SER A N 1
ATOM 667 C CA . SER A 1 88 ? 10.930 2.090 4.688 1.00 90.62 88 SER A CA 1
ATOM 668 C C . SER A 1 88 ? 11.430 3.186 3.758 1.00 90.62 88 SER A C 1
ATOM 670 O O . SER A 1 88 ? 10.629 3.886 3.153 1.00 90.62 88 SER A O 1
ATOM 672 N N . VAL A 1 89 ? 12.748 3.299 3.600 1.00 90.19 89 VAL A N 1
ATOM 673 C CA . VAL A 1 89 ? 13.371 4.105 2.542 1.00 90.19 89 VAL A CA 1
ATOM 674 C C . VAL A 1 89 ? 14.167 3.156 1.666 1.00 90.19 89 VAL A C 1
ATOM 676 O O . VAL A 1 89 ? 15.016 2.414 2.161 1.00 90.19 89 VAL A O 1
ATOM 679 N N . TYR A 1 90 ? 13.864 3.150 0.375 1.00 86.06 90 TYR A N 1
ATOM 680 C CA . TYR A 1 90 ? 14.423 2.207 -0.574 1.00 86.06 90 TYR A CA 1
ATOM 681 C C . TYR A 1 90 ? 15.131 2.935 -1.722 1.00 86.06 90 TYR A C 1
ATOM 683 O O . TYR A 1 90 ? 14.458 3.506 -2.583 1.00 86.06 90 TYR A O 1
ATOM 691 N N . PRO A 1 91 ? 16.474 2.911 -1.785 1.00 84.88 91 PRO A N 1
ATOM 692 C CA . PRO A 1 91 ? 17.201 3.491 -2.906 1.00 84.88 91 PRO A CA 1
ATOM 693 C C . PRO A 1 91 ? 17.057 2.600 -4.147 1.00 84.88 91 PRO A C 1
ATOM 695 O O . PRO A 1 91 ? 17.484 1.439 -4.144 1.00 84.88 91 PRO A O 1
ATOM 698 N N . ILE A 1 92 ? 16.513 3.145 -5.238 1.00 81.00 92 ILE A N 1
ATOM 699 C CA . ILE A 1 92 ? 16.276 2.397 -6.490 1.00 81.00 92 ILE A CA 1
ATOM 700 C C . ILE A 1 92 ? 17.604 1.921 -7.109 1.00 81.00 92 ILE A C 1
ATOM 702 O O . ILE A 1 92 ? 17.683 0.829 -7.681 1.00 81.00 92 ILE A O 1
ATOM 706 N N . ALA A 1 93 ? 18.683 2.683 -6.891 1.00 70.88 93 ALA A N 1
ATOM 707 C CA . ALA A 1 93 ? 20.048 2.379 -7.325 1.00 70.88 93 ALA A CA 1
ATOM 708 C C . ALA A 1 93 ? 20.522 0.954 -6.968 1.00 70.88 93 ALA A C 1
ATOM 710 O O . ALA A 1 93 ? 21.300 0.344 -7.707 1.00 70.88 93 ALA A O 1
ATOM 711 N N . SER A 1 94 ? 20.046 0.408 -5.843 1.00 63.84 94 SER A N 1
ATOM 712 C CA . SER A 1 94 ? 20.448 -0.906 -5.327 1.00 63.84 94 SER A CA 1
ATOM 713 C C . SER A 1 94 ? 20.129 -2.060 -6.291 1.00 63.84 94 SER A C 1
ATOM 715 O O . SER A 1 94 ? 20.974 -2.932 -6.504 1.00 63.84 94 SER A O 1
ATOM 717 N N . ASN A 1 95 ? 18.961 -2.038 -6.942 1.00 62.62 95 ASN A N 1
ATOM 718 C CA . ASN A 1 95 ? 18.564 -3.069 -7.910 1.00 62.62 95 ASN A CA 1
ATOM 719 C C . ASN A 1 95 ? 19.130 -2.817 -9.305 1.00 62.62 95 ASN A C 1
ATOM 721 O O . ASN A 1 95 ? 19.460 -3.765 -10.022 1.00 62.62 95 ASN A O 1
ATOM 725 N N . VAL A 1 96 ? 19.277 -1.543 -9.681 1.00 62.59 96 VAL A N 1
ATOM 726 C CA . VAL A 1 96 ? 19.879 -1.139 -10.958 1.00 62.59 96 VAL A CA 1
ATOM 727 C C . VAL A 1 96 ? 21.318 -1.645 -11.038 1.00 62.59 96 VAL A C 1
ATOM 729 O O . VAL A 1 96 ? 21.675 -2.299 -12.014 1.00 62.59 96 VAL A O 1
ATOM 732 N N . LYS A 1 97 ? 22.125 -1.447 -9.984 1.00 59.84 97 LYS A N 1
ATOM 733 C CA . LYS A 1 97 ? 23.523 -1.910 -9.936 1.00 59.84 97 LYS A CA 1
ATOM 734 C C . LYS A 1 97 ? 23.647 -3.426 -10.125 1.00 59.84 97 LYS A C 1
ATOM 736 O O . LYS A 1 97 ? 24.576 -3.890 -10.782 1.00 59.84 97 LYS A O 1
ATOM 741 N N . ARG A 1 98 ? 22.706 -4.191 -9.559 1.00 58.53 98 ARG A N 1
ATOM 742 C CA . ARG A 1 98 ? 22.677 -5.662 -9.621 1.00 58.53 98 ARG A CA 1
ATOM 743 C C . ARG A 1 98 ? 22.261 -6.191 -10.999 1.00 58.53 98 ARG A C 1
ATOM 745 O O . ARG A 1 98 ? 22.692 -7.274 -11.370 1.00 58.53 98 ARG A O 1
ATOM 752 N N . THR A 1 99 ? 21.458 -5.425 -11.739 1.00 60.22 99 THR A N 1
ATOM 753 C CA . THR A 1 99 ? 20.858 -5.847 -13.018 1.00 60.22 99 THR A CA 1
ATOM 754 C C . THR A 1 99 ? 21.615 -5.308 -14.235 1.00 60.22 99 THR A C 1
ATOM 756 O O . THR A 1 99 ? 21.830 -6.041 -15.192 1.00 60.22 99 THR A O 1
ATOM 759 N N . TYR A 1 100 ? 22.064 -4.049 -14.204 1.00 57.97 100 TYR A N 1
ATOM 760 C CA . TYR A 1 100 ? 22.695 -3.380 -15.351 1.00 57.97 100 TYR A CA 1
ATOM 761 C C . TYR A 1 100 ? 24.227 -3.434 -15.357 1.00 57.97 100 TYR A C 1
ATOM 763 O O . TYR A 1 100 ? 24.835 -2.913 -16.287 1.00 57.97 100 TYR A O 1
ATOM 771 N N . SER A 1 101 ? 24.858 -4.063 -14.353 1.00 55.75 101 SER A N 1
ATOM 772 C CA . SER A 1 101 ? 26.313 -4.297 -14.271 1.00 55.75 101 SER A CA 1
ATOM 773 C C . SER A 1 101 ? 27.170 -3.106 -14.744 1.00 55.75 101 SER A C 1
ATOM 775 O O . SER A 1 101 ? 28.191 -3.282 -15.416 1.00 55.75 101 SER A O 1
ATOM 777 N N . SER A 1 102 ? 26.765 -1.873 -14.434 1.00 52.56 102 SER A N 1
ATOM 778 C CA . SER A 1 102 ? 27.511 -0.703 -14.872 1.00 52.56 102 SER A CA 1
ATOM 779 C C . SER A 1 102 ? 28.738 -0.546 -13.969 1.00 52.56 102 SER A C 1
ATOM 781 O O . SER A 1 102 ? 28.632 -0.413 -12.747 1.00 52.56 102 SER A O 1
ATOM 783 N N . LYS A 1 103 ? 29.938 -0.607 -14.565 1.00 49.81 103 LYS A N 1
ATOM 784 C CA . LYS A 1 103 ? 31.225 -0.447 -13.853 1.00 49.81 103 LYS A CA 1
ATOM 785 C C . LYS A 1 103 ? 31.342 0.910 -13.141 1.00 49.81 103 LYS A C 1
ATOM 787 O O . LYS A 1 103 ? 32.119 1.048 -12.203 1.00 49.81 103 LYS A O 1
ATOM 792 N N . THR A 1 104 ? 30.512 1.869 -13.529 1.00 51.12 104 THR A N 1
ATOM 793 C CA . THR A 1 104 ? 30.163 3.074 -12.782 1.00 51.12 104 THR A CA 1
ATOM 794 C C . THR A 1 104 ? 28.656 3.022 -12.521 1.00 51.12 104 THR A C 1
ATOM 796 O O . THR A 1 104 ? 27.886 3.011 -13.483 1.00 51.12 104 THR A O 1
ATOM 799 N N . PRO A 1 105 ? 28.172 2.915 -11.268 1.00 53.53 105 PRO A N 1
ATOM 800 C CA . PRO A 1 105 ? 26.737 3.017 -11.026 1.00 53.53 105 PRO A CA 1
ATOM 801 C C . PRO A 1 105 ? 26.270 4.378 -11.569 1.00 53.53 105 PRO A C 1
ATOM 803 O O . PRO A 1 105 ? 26.916 5.379 -11.233 1.00 53.53 105 PRO A O 1
ATOM 806 N N . PRO A 1 106 ? 25.207 4.461 -12.399 1.00 55.81 106 PRO A N 1
ATOM 807 C CA . PRO A 1 106 ? 24.538 5.739 -12.601 1.00 55.81 106 PRO A CA 1
ATOM 808 C C . PRO A 1 106 ? 24.278 6.316 -11.208 1.00 55.81 106 PRO A C 1
ATOM 810 O O . PRO A 1 106 ? 23.897 5.571 -10.297 1.00 55.81 106 PRO A O 1
ATOM 813 N N . LYS A 1 107 ? 24.607 7.595 -10.992 1.00 59.16 107 LYS A N 1
ATOM 814 C CA . LYS A 1 107 ? 24.391 8.269 -9.705 1.00 59.16 107 LYS A CA 1
ATOM 815 C C . LYS A 1 107 ? 22.883 8.458 -9.505 1.00 59.16 107 LYS A C 1
ATOM 817 O O . LYS A 1 107 ? 22.399 9.578 -9.565 1.00 59.16 107 LYS A O 1
ATOM 822 N N . LEU A 1 108 ? 22.157 7.362 -9.294 1.00 70.06 108 LEU A N 1
ATOM 823 C CA . LEU A 1 108 ? 20.754 7.398 -8.926 1.00 70.06 108 LEU A CA 1
ATOM 824 C C . LEU A 1 108 ? 20.656 7.813 -7.470 1.00 70.06 108 LEU A C 1
ATOM 826 O O . LEU A 1 108 ? 21.155 7.113 -6.583 1.00 70.06 108 LEU A O 1
ATOM 830 N N . GLN A 1 109 ? 20.019 8.953 -7.245 1.00 75.00 109 GLN A N 1
ATOM 831 C CA . GLN A 1 109 ? 19.700 9.446 -5.908 1.00 75.00 109 GLN A CA 1
ATOM 832 C C . GLN A 1 109 ? 18.231 9.207 -5.568 1.00 75.00 109 GLN A C 1
ATOM 834 O O . GLN A 1 109 ? 17.841 9.341 -4.409 1.00 75.00 109 GLN A O 1
ATOM 839 N N . THR A 1 110 ? 17.427 8.805 -6.555 1.00 86.00 110 THR A N 1
ATOM 840 C CA . THR A 1 110 ? 16.004 8.600 -6.341 1.00 86.00 110 THR A CA 1
ATOM 841 C C . THR A 1 110 ? 15.730 7.397 -5.431 1.00 86.00 110 THR A C 1
ATOM 843 O O . THR A 1 110 ? 16.266 6.290 -5.588 1.00 86.00 110 THR A O 1
ATOM 846 N N . GLN A 1 111 ? 14.864 7.635 -4.449 1.00 89.31 111 GLN A N 1
ATOM 847 C CA . GLN A 1 111 ? 14.470 6.684 -3.420 1.00 89.31 111 GLN A CA 1
ATOM 848 C C . GLN A 1 111 ? 12.951 6.657 -3.279 1.00 89.31 111 GLN A C 1
ATOM 850 O O . GLN A 1 111 ? 12.293 7.686 -3.390 1.00 89.31 111 GLN A O 1
ATOM 855 N N . VAL A 1 112 ? 12.411 5.481 -2.977 1.00 91.94 112 VAL A N 1
ATOM 856 C CA . VAL A 1 112 ? 11.006 5.315 -2.606 1.00 91.94 112 VAL A CA 1
ATOM 857 C C . VAL A 1 112 ? 10.908 5.317 -1.088 1.00 91.94 112 VAL A C 1
ATOM 859 O O . VAL A 1 112 ? 11.558 4.506 -0.426 1.00 91.94 112 VAL A O 1
ATOM 862 N N . THR A 1 113 ? 10.082 6.200 -0.539 1.00 94.06 113 THR A N 1
ATOM 863 C CA . THR A 1 113 ? 9.778 6.243 0.895 1.00 94.06 113 THR A CA 1
ATOM 864 C C . THR A 1 113 ? 8.370 5.717 1.121 1.00 94.06 113 THR A C 1
ATOM 866 O O . THR A 1 113 ? 7.438 6.157 0.457 1.00 94.06 113 THR A O 1
ATOM 869 N N . LEU A 1 114 ? 8.224 4.785 2.057 1.00 95.62 114 LEU A N 1
ATOM 870 C CA . LEU A 1 114 ? 6.948 4.208 2.457 1.00 95.62 114 LEU A CA 1
ATOM 871 C C . LEU A 1 114 ? 6.670 4.500 3.925 1.00 95.62 114 LEU A C 1
ATOM 873 O O . LEU A 1 114 ? 7.545 4.366 4.790 1.00 95.62 114 LEU A O 1
ATOM 877 N N . SER A 1 115 ? 5.417 4.820 4.192 1.00 97.00 115 SER A N 1
ATOM 878 C CA . SER A 1 115 ? 4.837 4.974 5.510 1.00 97.00 115 SER A CA 1
ATOM 879 C C . SER A 1 115 ? 4.850 3.650 6.293 1.00 97.00 115 SER A C 1
ATOM 881 O O . SER A 1 115 ? 4.912 2.555 5.717 1.00 97.00 115 SER A O 1
ATOM 883 N N . PRO A 1 116 ? 4.766 3.700 7.635 1.00 95.62 116 PRO A N 1
ATOM 884 C CA . PRO A 1 116 ? 4.688 2.502 8.460 1.00 95.62 116 PRO A CA 1
ATOM 885 C C . PRO A 1 116 ? 3.561 1.550 8.044 1.00 95.62 116 PRO A C 1
ATOM 887 O O . PRO A 1 116 ? 2.404 1.934 7.871 1.00 95.62 116 PRO A O 1
ATOM 890 N N . GLY A 1 117 ? 3.909 0.272 7.923 1.00 93.50 117 GLY A N 1
ATOM 891 C CA . GLY A 1 117 ? 2.995 -0.798 7.543 1.00 93.50 117 GLY A CA 1
ATOM 892 C C . GLY A 1 117 ? 2.704 -0.890 6.046 1.00 93.50 117 GLY A C 1
ATOM 893 O O . GLY A 1 117 ? 2.114 -1.887 5.640 1.00 93.50 117 GLY A O 1
ATOM 894 N N . VAL A 1 118 ? 3.126 0.067 5.216 1.00 96.19 118 VAL A N 1
ATOM 895 C CA . VAL A 1 118 ? 2.918 -0.014 3.766 1.00 96.19 118 VAL A CA 1
ATOM 896 C C . VAL A 1 118 ? 3.970 -0.921 3.135 1.00 96.19 118 VAL A C 1
ATOM 898 O O . VAL A 1 118 ? 5.165 -0.789 3.391 1.00 96.19 118 VAL A O 1
ATOM 901 N N . SER A 1 119 ? 3.513 -1.868 2.320 1.00 93.69 119 SER A N 1
ATOM 902 C CA . SER A 1 119 ? 4.363 -2.646 1.420 1.00 93.69 119 SER A CA 1
ATOM 903 C C . SER A 1 119 ? 4.089 -2.250 -0.020 1.00 93.69 119 SER A C 1
ATOM 905 O O . SER A 1 119 ? 2.953 -1.915 -0.366 1.00 93.69 119 SER A O 1
ATOM 907 N N . LEU A 1 120 ? 5.129 -2.321 -0.845 1.00 93.75 120 LEU A N 1
ATOM 908 C CA . LEU A 1 120 ? 5.091 -1.950 -2.248 1.00 93.75 120 LEU A CA 1
ATOM 909 C C . LEU A 1 120 ? 5.717 -3.035 -3.107 1.00 93.75 120 LEU A C 1
ATOM 911 O O . LEU A 1 120 ? 6.701 -3.677 -2.736 1.00 93.75 120 LEU A O 1
ATOM 915 N N . CYS A 1 121 ? 5.174 -3.188 -4.297 1.00 91.31 121 CYS A N 1
ATOM 916 C CA . CYS A 1 121 ? 5.720 -4.038 -5.323 1.00 91.31 121 CYS A CA 1
ATOM 917 C C . CYS A 1 121 ? 5.622 -3.336 -6.675 1.00 91.31 121 CYS A C 1
ATOM 919 O O . CYS A 1 121 ? 4.567 -2.819 -7.031 1.00 91.31 121 CYS A O 1
ATOM 921 N N . TYR A 1 122 ? 6.728 -3.317 -7.408 1.00 91.19 122 TYR A N 1
ATOM 922 C CA . TYR A 1 122 ? 6.859 -2.668 -8.702 1.00 91.19 122 TYR A CA 1
ATOM 923 C C . TYR A 1 122 ? 7.235 -3.698 -9.770 1.00 91.19 122 TYR A C 1
ATOM 925 O O . TYR A 1 122 ? 8.169 -4.491 -9.590 1.00 91.19 122 TYR A O 1
ATOM 933 N N . THR A 1 123 ? 6.505 -3.677 -10.883 1.00 89.25 123 THR A N 1
ATOM 934 C CA . THR A 1 123 ? 6.644 -4.634 -11.986 1.00 89.25 123 THR A CA 1
ATOM 935 C C . THR A 1 123 ? 6.586 -3.936 -13.336 1.00 89.25 123 THR A C 1
ATOM 937 O O . THR A 1 123 ? 5.660 -3.169 -13.584 1.00 89.25 123 THR A O 1
ATOM 940 N N . THR A 1 124 ? 7.505 -4.256 -14.240 1.00 88.19 124 THR A N 1
ATOM 941 C CA . THR A 1 124 ? 7.515 -3.774 -15.625 1.00 88.19 124 THR A CA 1
ATOM 942 C C . THR A 1 124 ? 6.957 -4.812 -16.595 1.00 88.19 124 THR A C 1
ATOM 944 O O . THR A 1 124 ? 7.068 -6.022 -16.390 1.00 88.19 124 THR A O 1
ATOM 947 N N . THR A 1 125 ? 6.331 -4.336 -17.669 1.00 85.75 125 THR A N 1
ATOM 948 C CA . THR A 1 125 ? 5.878 -5.117 -18.824 1.00 85.75 125 THR A CA 1
ATOM 949 C C . THR A 1 125 ? 6.163 -4.301 -20.086 1.00 85.75 125 THR A C 1
ATOM 951 O O . THR A 1 125 ? 5.427 -3.370 -20.416 1.00 85.75 125 THR A O 1
ATOM 954 N N . GLY A 1 126 ? 7.260 -4.624 -20.777 1.00 85.00 126 GLY A N 1
ATOM 955 C CA . GLY A 1 126 ? 7.766 -3.793 -21.875 1.00 85.00 126 GLY A CA 1
ATOM 956 C C . GLY A 1 126 ? 8.115 -2.387 -21.380 1.00 85.00 126 GLY A C 1
ATOM 957 O O . GLY A 1 126 ? 8.862 -2.250 -20.413 1.00 85.00 126 GLY A O 1
ATOM 958 N N . ASP A 1 127 ? 7.519 -1.374 -22.008 1.00 87.12 127 ASP A N 1
ATOM 959 C CA . ASP A 1 127 ? 7.705 0.048 -21.673 1.00 87.12 127 ASP A CA 1
ATOM 960 C C . ASP A 1 127 ? 6.688 0.579 -20.651 1.00 87.12 127 ASP A C 1
ATOM 962 O O . ASP A 1 127 ? 6.682 1.767 -20.326 1.00 87.12 127 ASP A O 1
ATOM 966 N N . THR A 1 128 ? 5.815 -0.293 -20.144 1.00 91.44 128 THR A N 1
ATOM 967 C CA . THR A 1 128 ? 4.827 0.040 -19.112 1.00 91.44 128 THR A CA 1
ATOM 968 C C . THR A 1 128 ? 5.208 -0.582 -17.779 1.00 91.44 128 THR A C 1
ATOM 970 O O . THR A 1 128 ? 5.951 -1.567 -17.717 1.00 91.44 128 THR A O 1
ATOM 973 N N . TYR A 1 129 ? 4.695 -0.025 -16.690 1.00 92.25 129 TYR A N 1
ATOM 974 C CA . TYR A 1 129 ? 4.886 -0.563 -15.357 1.00 92.25 129 TYR A CA 1
ATOM 975 C C . TYR A 1 129 ? 3.618 -0.475 -14.524 1.00 92.25 129 TYR A C 1
ATOM 977 O O . TYR A 1 129 ? 2.696 0.296 -14.790 1.00 92.25 129 TYR A O 1
ATOM 985 N N . ARG A 1 130 ? 3.605 -1.286 -13.472 1.00 93.94 130 ARG A N 1
ATOM 986 C CA . ARG A 1 130 ? 2.581 -1.285 -12.443 1.00 93.94 130 ARG A CA 1
ATOM 987 C C . ARG A 1 130 ? 3.219 -1.185 -11.077 1.00 93.94 130 ARG A C 1
ATOM 989 O O . ARG A 1 130 ? 4.295 -1.740 -10.836 1.00 93.94 130 ARG A O 1
ATOM 996 N N . ILE A 1 131 ? 2.528 -0.497 -10.183 1.00 95.19 131 ILE A N 1
ATOM 997 C CA . ILE A 1 131 ? 2.879 -0.418 -8.768 1.00 95.19 131 ILE A CA 1
ATOM 998 C C . ILE A 1 131 ? 1.690 -0.924 -7.980 1.00 95.19 131 ILE A C 1
ATOM 1000 O O . ILE A 1 131 ? 0.574 -0.471 -8.198 1.00 95.19 131 ILE A O 1
ATOM 1004 N N . TYR A 1 132 ? 1.940 -1.830 -7.047 1.00 95.31 132 TYR A N 1
ATOM 1005 C CA . TYR A 1 132 ? 0.951 -2.337 -6.113 1.00 95.31 132 TYR A CA 1
ATOM 1006 C C . TYR A 1 132 ? 1.346 -1.935 -4.700 1.00 95.31 132 TYR A C 1
ATOM 1008 O O . TYR A 1 132 ? 2.491 -2.162 -4.301 1.00 95.31 132 TYR A O 1
ATOM 1016 N N . THR A 1 133 ? 0.407 -1.403 -3.921 1.00 96.94 133 THR A N 1
ATOM 1017 C CA . THR A 1 133 ? 0.613 -1.128 -2.495 1.00 96.94 133 THR A CA 1
ATOM 1018 C C . THR A 1 133 ? -0.490 -1.717 -1.632 1.00 96.94 133 THR A C 1
ATOM 1020 O O . THR A 1 133 ? -1.642 -1.875 -2.036 1.00 96.94 133 THR A O 1
ATOM 1023 N N . THR A 1 134 ? -0.116 -2.067 -0.405 1.00 96.56 134 THR A N 1
ATOM 1024 C CA . THR A 1 134 ? -1.038 -2.519 0.649 1.00 96.56 134 THR A CA 1
ATOM 1025 C C . THR A 1 134 ? -0.532 -2.044 1.998 1.00 96.56 134 THR A C 1
ATOM 1027 O O . THR A 1 134 ? 0.676 -1.879 2.165 1.00 96.56 134 THR A O 1
ATOM 1030 N N . ASN A 1 135 ? -1.419 -1.898 2.982 1.00 96.50 135 ASN A N 1
ATOM 1031 C CA . ASN A 1 135 ? -1.021 -1.663 4.366 1.00 96.50 135 ASN A CA 1
ATOM 1032 C C . ASN A 1 135 ? -1.224 -2.935 5.200 1.00 96.50 135 ASN A C 1
ATOM 1034 O O . ASN A 1 135 ? -2.329 -3.461 5.267 1.00 96.50 135 ASN A O 1
ATOM 1038 N N . GLY A 1 136 ? -0.186 -3.413 5.886 1.00 93.19 136 GLY A N 1
ATOM 1039 C CA . GLY A 1 136 ? -0.240 -4.613 6.728 1.00 93.19 136 GLY A CA 1
ATOM 1040 C C . GLY A 1 136 ? -1.271 -4.541 7.860 1.00 93.19 136 GLY A C 1
ATOM 1041 O O . GLY A 1 136 ? -1.723 -5.579 8.333 1.00 93.19 136 GLY A O 1
ATOM 1042 N N . ASN A 1 137 ? -1.688 -3.336 8.265 1.00 93.69 137 ASN A N 1
ATOM 1043 C CA . ASN A 1 137 ? -2.747 -3.148 9.259 1.00 93.69 137 ASN A CA 1
ATOM 1044 C C . ASN A 1 137 ? -4.164 -3.274 8.670 1.00 93.69 137 ASN A C 1
ATOM 1046 O O . ASN A 1 137 ? -5.109 -3.554 9.405 1.00 93.69 137 ASN A O 1
ATOM 1050 N N . ASN A 1 138 ? -4.320 -3.084 7.355 1.00 94.38 138 ASN A N 1
ATOM 1051 C CA . ASN A 1 138 ? -5.568 -3.311 6.632 1.00 94.38 138 ASN A CA 1
ATOM 1052 C C . ASN A 1 138 ? -5.292 -3.895 5.244 1.00 94.38 138 ASN A C 1
ATOM 1054 O O . ASN A 1 138 ? -5.165 -3.181 4.254 1.00 94.38 138 ASN A O 1
ATOM 1058 N N . LEU A 1 139 ? -5.257 -5.223 5.188 1.00 94.75 139 LEU A N 1
ATOM 1059 C CA . LEU A 1 139 ? -5.059 -5.982 3.956 1.00 94.75 139 LEU A CA 1
ATOM 1060 C C . LEU A 1 139 ? -6.378 -6.301 3.240 1.00 94.75 139 LEU A C 1
ATOM 1062 O O . LEU A 1 139 ? -6.402 -7.210 2.425 1.00 94.75 139 LEU A O 1
ATOM 1066 N N . SER A 1 140 ? -7.482 -5.617 3.552 1.00 94.94 140 SER A N 1
ATOM 1067 C CA . SER A 1 140 ? -8.783 -5.889 2.911 1.00 94.94 140 SER A CA 1
ATOM 1068 C C . SER A 1 140 ? -8.867 -5.337 1.487 1.00 94.94 140 SER A C 1
ATOM 1070 O O . SER A 1 140 ? -9.698 -5.787 0.706 1.00 94.94 140 SER A O 1
ATOM 1072 N N . VAL A 1 141 ? -7.994 -4.387 1.147 1.00 95.88 141 VAL A N 1
ATOM 1073 C CA . VAL A 1 141 ? -7.884 -3.769 -0.177 1.00 95.88 141 VAL A CA 1
ATOM 1074 C C . VAL A 1 141 ? -6.417 -3.658 -0.585 1.00 95.88 141 VAL A C 1
ATOM 1076 O O . VAL A 1 141 ? -5.514 -3.746 0.253 1.00 95.88 141 VAL A O 1
ATOM 1079 N N . TYR A 1 142 ? -6.181 -3.467 -1.875 1.00 96.19 142 TYR A N 1
ATOM 1080 C CA . TYR A 1 142 ? -4.895 -3.057 -2.421 1.00 96.19 142 TYR A CA 1
ATOM 1081 C C . TYR A 1 142 ? -5.093 -1.925 -3.423 1.00 96.19 142 TYR A C 1
ATOM 1083 O O . TYR A 1 142 ? -6.163 -1.788 -4.017 1.00 96.19 142 TYR A O 1
ATOM 1091 N N . TYR A 1 143 ? -4.050 -1.128 -3.614 1.00 97.12 143 TYR A N 1
ATOM 1092 C CA . TYR A 1 143 ? -4.028 -0.091 -4.635 1.00 97.12 143 TYR A CA 1
ATOM 1093 C C . TYR A 1 143 ? -3.090 -0.509 -5.751 1.00 97.12 143 TYR A C 1
ATOM 1095 O O . TYR A 1 143 ? -2.046 -1.114 -5.497 1.00 97.12 143 TYR A O 1
ATOM 1103 N N . VAL A 1 144 ? -3.480 -0.208 -6.983 1.00 95.88 144 VAL A N 1
ATOM 1104 C CA . VAL A 1 144 ? -2.660 -0.442 -8.166 1.00 95.88 144 VAL A CA 1
ATOM 1105 C C . VAL A 1 144 ? -2.618 0.806 -9.033 1.00 95.88 144 VAL A C 1
ATOM 1107 O O . VAL A 1 144 ? -3.657 1.395 -9.316 1.00 95.88 144 VAL A O 1
ATOM 1110 N N . TYR A 1 145 ? -1.418 1.189 -9.453 1.00 96.38 145 TYR A N 1
ATOM 1111 C CA . TYR A 1 145 ? -1.190 2.119 -10.552 1.00 96.38 145 TYR A CA 1
ATOM 1112 C C . TYR A 1 145 ? -0.793 1.328 -11.791 1.00 96.38 145 TYR A C 1
ATOM 1114 O O . TYR A 1 145 ? 0.030 0.416 -11.685 1.00 96.38 145 TYR A O 1
ATOM 1122 N N . ASP A 1 146 ? -1.355 1.684 -12.942 1.00 93.88 146 ASP A N 1
ATOM 1123 C CA . ASP A 1 146 ? -0.955 1.148 -14.242 1.00 93.88 146 ASP A CA 1
ATOM 1124 C C . ASP A 1 146 ? -0.534 2.297 -15.162 1.00 93.88 146 ASP A C 1
ATOM 1126 O O . ASP A 1 146 ? -1.360 3.135 -15.533 1.00 93.88 146 ASP A O 1
ATOM 1130 N N . SER A 1 147 ? 0.744 2.327 -15.548 1.00 93.62 147 SER A N 1
ATOM 1131 C CA . SER A 1 147 ? 1.305 3.398 -16.374 1.00 93.62 147 SER A CA 1
ATOM 1132 C C . SER A 1 147 ? 0.732 3.426 -17.794 1.00 93.62 147 SER A C 1
ATOM 1134 O O . SER A 1 147 ? 0.879 4.434 -18.478 1.00 93.62 147 SER A O 1
ATOM 1136 N N . ALA A 1 148 ? 0.091 2.347 -18.260 1.00 91.50 148 ALA A N 1
ATOM 1137 C CA . ALA A 1 148 ? -0.583 2.329 -19.556 1.00 91.50 148 ALA A CA 1
ATOM 1138 C C . ALA A 1 148 ? -1.868 3.172 -19.545 1.00 91.50 148 ALA A C 1
ATOM 1140 O O . ALA A 1 148 ? -2.217 3.781 -20.552 1.00 91.50 148 ALA A O 1
ATOM 1141 N N . THR A 1 149 ? -2.563 3.218 -18.403 1.00 91.12 149 THR A N 1
ATOM 1142 C CA . THR A 1 149 ? -3.822 3.970 -18.238 1.00 91.12 149 THR A CA 1
ATOM 1143 C C . THR A 1 149 ? -3.633 5.287 -17.481 1.00 91.12 149 THR A C 1
ATOM 1145 O O . THR A 1 149 ? -4.482 6.175 -17.549 1.00 91.12 149 THR A O 1
ATOM 1148 N N . GLY A 1 150 ? -2.542 5.410 -16.719 1.00 91.31 150 GLY A N 1
ATOM 1149 C CA . GLY A 1 150 ? -2.290 6.525 -15.809 1.00 91.31 150 GLY A CA 1
ATOM 1150 C C . GLY A 1 150 ? -3.236 6.569 -14.605 1.00 91.31 150 GLY A C 1
ATOM 1151 O O . GLY A 1 150 ? -3.267 7.574 -13.897 1.00 91.31 150 GLY A O 1
ATOM 1152 N N . GLN A 1 151 ? -4.025 5.515 -14.369 1.00 91.38 151 GLN A N 1
ATOM 1153 C CA . GLN A 1 151 ? -5.043 5.482 -13.319 1.00 91.38 151 GLN A CA 1
ATOM 1154 C C . GLN A 1 151 ? -4.557 4.749 -12.071 1.00 91.38 151 GLN A C 1
ATOM 1156 O O . GLN A 1 151 ? -3.851 3.741 -12.149 1.00 91.38 151 GLN A O 1
ATOM 1161 N N . ILE A 1 152 ? -5.020 5.227 -10.914 1.00 94.56 152 ILE A N 1
ATOM 1162 C CA . ILE A 1 152 ? -4.921 4.511 -9.641 1.00 94.56 152 ILE A CA 1
ATOM 1163 C C . ILE A 1 152 ? -6.268 3.868 -9.359 1.00 94.56 152 ILE A C 1
ATOM 1165 O O . ILE A 1 152 ? -7.300 4.534 -9.379 1.00 94.56 152 ILE A O 1
ATOM 1169 N N . GLN A 1 153 ? -6.251 2.571 -9.076 1.00 94.94 153 GLN A N 1
ATOM 1170 C CA . GLN A 1 153 ? -7.443 1.799 -8.764 1.00 94.94 153 GLN A CA 1
ATOM 1171 C C . GLN A 1 153 ? -7.307 1.180 -7.379 1.00 94.94 153 GLN A C 1
ATOM 1173 O O . GLN A 1 153 ? -6.306 0.532 -7.069 1.00 94.94 153 GLN A O 1
ATOM 1178 N N . GLN A 1 154 ? -8.347 1.338 -6.567 1.00 96.00 154 GLN A N 1
ATOM 1179 C CA . GLN A 1 154 ? -8.541 0.535 -5.369 1.00 96.00 154 GLN A CA 1
ATOM 1180 C C . GLN A 1 154 ? -9.231 -0.773 -5.765 1.00 96.00 154 GLN A C 1
ATOM 1182 O O . GLN A 1 154 ? -10.229 -0.757 -6.485 1.00 96.00 154 GLN A O 1
ATOM 1187 N N . LYS A 1 155 ? -8.714 -1.905 -5.290 1.00 95.31 155 LYS A N 1
ATOM 1188 C CA . LYS A 1 155 ? -9.274 -3.235 -5.544 1.00 95.31 155 LYS A CA 1
ATOM 1189 C C . LYS A 1 155 ? -9.393 -4.035 -4.255 1.00 95.31 155 LYS A C 1
ATOM 1191 O O . LYS A 1 155 ? -8.595 -3.869 -3.331 1.00 95.31 155 LYS A O 1
ATOM 1196 N N . ASP A 1 156 ? -10.381 -4.919 -4.204 1.00 95.50 156 ASP A N 1
ATOM 1197 C CA . ASP A 1 156 ? -10.591 -5.797 -3.057 1.00 95.50 156 ASP A CA 1
ATOM 1198 C C . ASP A 1 156 ? -9.483 -6.845 -2.945 1.00 95.50 156 ASP A C 1
ATOM 1200 O O . ASP A 1 156 ? -9.000 -7.392 -3.937 1.00 95.50 156 ASP A O 1
ATOM 1204 N N . ASN A 1 157 ? -9.097 -7.158 -1.711 1.00 93.88 157 ASN A N 1
ATOM 1205 C CA . ASN A 1 157 ? -8.066 -8.139 -1.396 1.00 93.88 157 ASN A CA 1
ATOM 1206 C C . ASN A 1 157 ? -8.636 -9.249 -0.493 1.00 93.88 157 ASN A C 1
ATOM 1208 O O . ASN A 1 157 ? -8.287 -9.336 0.689 1.00 93.88 157 ASN A O 1
ATOM 1212 N N . PRO A 1 158 ? -9.515 -10.125 -1.017 1.00 92.31 158 PRO A N 1
ATOM 1213 C CA . PRO A 1 158 ? -10.161 -11.171 -0.221 1.00 92.31 158 PRO A CA 1
ATOM 1214 C C . PRO A 1 158 ? -9.162 -12.149 0.414 1.00 92.31 158 PRO A C 1
ATOM 1216 O O . PRO A 1 158 ? -9.418 -12.679 1.494 1.00 92.31 158 PRO A O 1
ATOM 1219 N N . TYR A 1 159 ? -8.001 -12.361 -0.217 1.00 89.25 159 TYR A N 1
ATOM 1220 C CA . TYR A 1 159 ? -6.950 -13.240 0.306 1.00 89.25 159 TYR A CA 1
ATOM 1221 C C . TYR A 1 159 ? -5.992 -12.549 1.282 1.00 89.25 159 TYR A C 1
ATOM 1223 O O . TYR A 1 159 ? -5.088 -13.206 1.795 1.00 89.25 159 TYR A O 1
ATOM 1231 N N . LYS A 1 160 ? -6.177 -11.248 1.551 1.00 90.44 160 LYS A N 1
ATOM 1232 C CA . LYS A 1 160 ? -5.361 -10.458 2.485 1.00 90.44 160 LYS A CA 1
ATOM 1233 C C . LYS A 1 160 ? -3.858 -10.603 2.240 1.00 90.44 160 LYS A C 1
ATOM 1235 O O . LYS A 1 160 ? -3.075 -10.793 3.167 1.00 90.44 160 LYS A O 1
ATOM 1240 N N . ILE A 1 161 ? -3.459 -10.542 0.972 1.00 89.06 161 ILE A N 1
ATOM 1241 C CA . ILE A 1 161 ? -2.067 -10.714 0.551 1.00 89.06 161 ILE A CA 1
ATOM 1242 C C . ILE A 1 161 ? -1.387 -9.348 0.548 1.00 89.06 161 ILE A C 1
ATOM 1244 O O . ILE A 1 161 ? -1.912 -8.397 -0.028 1.00 89.06 161 ILE A O 1
ATOM 1248 N N . ALA A 1 162 ? -0.221 -9.241 1.177 1.00 90.88 162 ALA A N 1
ATOM 1249 C CA . ALA A 1 162 ? 0.588 -8.032 1.086 1.00 90.88 162 ALA 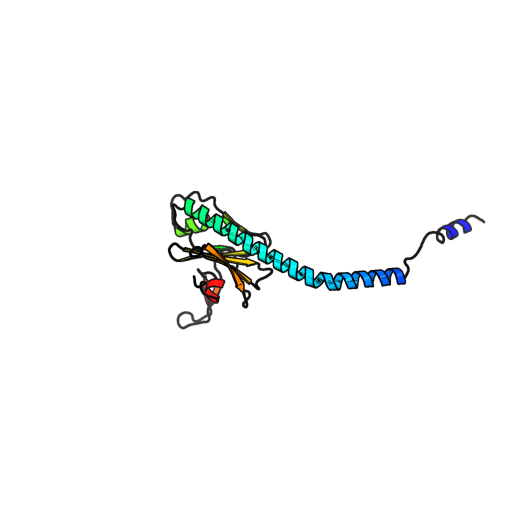A CA 1
ATOM 1250 C C . ALA A 1 162 ? 1.179 -7.879 -0.325 1.00 90.88 162 ALA A C 1
ATOM 1252 O O . ALA A 1 162 ? 1.560 -8.864 -0.956 1.00 90.88 162 ALA A O 1
ATOM 1253 N N . ALA A 1 163 ? 1.329 -6.642 -0.795 1.00 89.75 163 ALA A N 1
ATOM 1254 C CA . ALA A 1 163 ? 2.020 -6.344 -2.049 1.00 89.75 163 ALA A CA 1
ATOM 1255 C C . ALA A 1 163 ? 3.445 -6.919 -2.040 1.00 89.75 163 ALA A C 1
ATOM 1257 O O . ALA A 1 163 ? 3.895 -7.486 -3.036 1.00 89.75 163 ALA A O 1
ATOM 1258 N N . ALA A 1 164 ? 4.113 -6.842 -0.884 1.00 84.69 164 ALA A N 1
ATOM 1259 C CA . ALA A 1 164 ? 5.383 -7.504 -0.624 1.00 84.69 164 ALA A CA 1
ATOM 1260 C C . ALA A 1 164 ? 5.566 -7.869 0.863 1.00 84.69 164 ALA A C 1
ATOM 1262 O O . ALA A 1 164 ? 5.152 -7.145 1.766 1.00 84.69 164 ALA A O 1
ATOM 1263 N N . THR A 1 165 ? 6.271 -8.964 1.139 1.00 69.50 165 THR A N 1
ATOM 1264 C CA . THR A 1 165 ? 6.814 -9.336 2.463 1.00 69.50 165 THR A CA 1
ATOM 1265 C C . THR A 1 165 ? 8.333 -9.352 2.353 1.00 69.50 165 THR A C 1
ATOM 1267 O O . THR A 1 165 ? 8.859 -10.092 1.526 1.00 69.50 165 THR A O 1
ATOM 1270 N N . SER A 1 166 ? 8.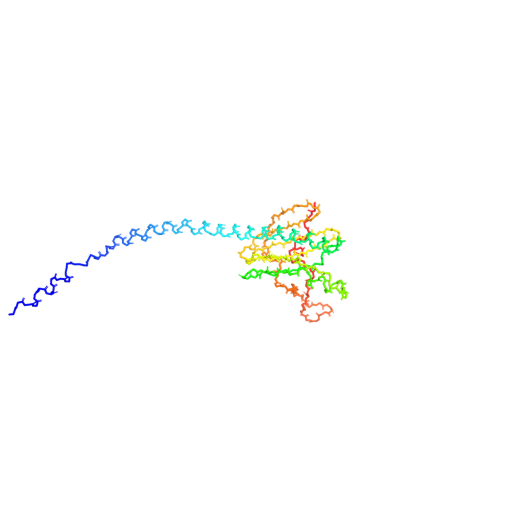988 -8.523 3.173 1.00 56.44 166 SER A N 1
ATOM 1271 C CA . SER A 1 166 ? 10.431 -8.217 3.201 1.00 56.44 166 SER A CA 1
ATOM 1272 C C . SER A 1 166 ? 11.084 -7.843 1.856 1.00 56.44 166 SER A C 1
ATOM 1274 O O . SER A 1 166 ? 10.781 -8.365 0.790 1.00 56.44 166 SER A O 1
ATOM 1276 N N . THR A 1 167 ? 12.011 -6.885 1.900 1.00 50.69 167 THR A N 1
ATOM 1277 C CA . THR A 1 167 ? 12.935 -6.629 0.787 1.00 50.69 167 THR A CA 1
ATOM 1278 C C . THR A 1 167 ? 13.738 -7.899 0.524 1.00 50.69 167 THR A C 1
ATOM 1280 O O . THR A 1 167 ? 14.349 -8.426 1.448 1.00 50.69 167 THR A O 1
ATOM 1283 N N . GLN A 1 168 ? 13.736 -8.340 -0.732 1.00 48.53 168 GLN A N 1
ATOM 1284 C CA . GLN A 1 168 ? 14.196 -9.640 -1.228 1.00 48.53 168 GLN A CA 1
ATOM 1285 C C . GLN A 1 168 ? 13.197 -10.779 -1.015 1.00 48.53 168 GLN A C 1
ATOM 1287 O O . GLN A 1 168 ? 13.093 -11.372 0.051 1.00 48.53 168 GLN A O 1
ATOM 1292 N N . G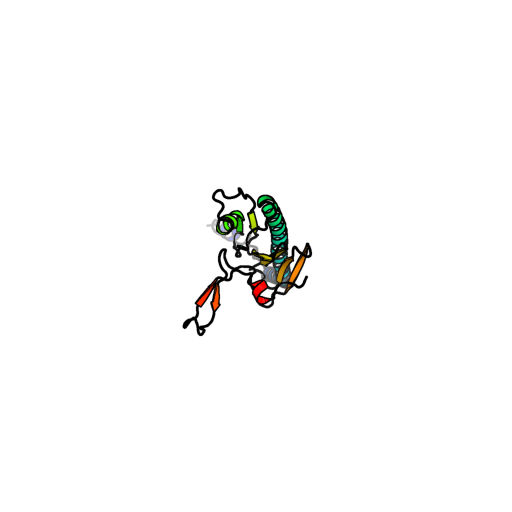LU A 1 169 ? 12.570 -11.128 -2.141 1.00 46.69 169 GLU A N 1
ATOM 1293 C CA . GLU A 1 169 ? 12.160 -12.491 -2.453 1.00 46.69 169 GLU A CA 1
ATOM 1294 C C . GLU A 1 169 ? 11.000 -12.989 -1.592 1.00 46.69 169 GLU A C 1
ATOM 1296 O O . GLU A 1 169 ? 11.164 -13.647 -0.570 1.00 46.69 169 GLU A O 1
ATOM 1301 N N . GLN A 1 170 ? 9.783 -12.721 -2.060 1.00 47.69 170 GLN A N 1
ATOM 1302 C CA . GLN A 1 170 ? 8.625 -13.501 -1.645 1.00 47.69 170 GLN A CA 1
ATOM 1303 C C . GLN A 1 170 ? 8.938 -14.993 -1.827 1.00 47.69 170 GLN A C 1
ATOM 1305 O O . GLN A 1 170 ? 9.231 -15.433 -2.935 1.00 47.69 170 GLN A O 1
ATOM 1310 N N . ILE A 1 171 ? 8.912 -15.773 -0.748 1.00 52.44 171 ILE A N 1
ATOM 1311 C CA . ILE A 1 171 ? 9.192 -17.210 -0.794 1.00 52.44 171 ILE A CA 1
ATOM 1312 C C . ILE A 1 171 ? 7.862 -17.948 -0.929 1.00 52.44 171 ILE A C 1
ATOM 1314 O O . ILE A 1 171 ? 7.090 -18.013 0.027 1.00 52.44 171 ILE A O 1
ATOM 1318 N N . GLN A 1 172 ? 7.607 -18.540 -2.095 1.00 55.84 172 GLN A N 1
ATOM 1319 C CA . GLN A 1 172 ? 6.531 -19.517 -2.255 1.00 55.84 172 GLN A CA 1
ATOM 1320 C C . GLN A 1 172 ? 7.069 -20.912 -1.950 1.00 55.84 172 GLN A C 1
ATOM 1322 O O . GLN A 1 172 ? 8.111 -21.317 -2.472 1.00 55.84 172 GLN A O 1
ATOM 1327 N N . TRP A 1 173 ? 6.345 -21.661 -1.125 1.00 60.38 173 TRP A N 1
ATOM 1328 C CA . TRP A 1 173 ? 6.610 -23.078 -0.922 1.00 60.38 173 TRP A CA 1
ATOM 1329 C C . TRP A 1 173 ? 5.875 -23.891 -1.974 1.00 60.38 173 TRP A C 1
ATOM 1331 O O . TRP A 1 173 ? 4.645 -23.916 -2.003 1.00 60.38 173 TRP A O 1
ATOM 1341 N N . ASN A 1 174 ? 6.639 -24.561 -2.827 1.00 70.19 174 ASN A N 1
ATOM 1342 C CA . ASN A 1 174 ? 6.089 -25.499 -3.785 1.00 70.19 174 ASN A CA 1
ATOM 1343 C C . ASN A 1 174 ? 6.034 -26.895 -3.152 1.00 70.19 174 ASN A C 1
ATOM 1345 O O . ASN A 1 174 ? 6.992 -27.294 -2.478 1.00 70.19 174 ASN A O 1
ATOM 1349 N N . PRO A 1 175 ? 4.938 -27.649 -3.353 1.00 75.94 175 PRO A N 1
ATOM 1350 C CA . PRO A 1 175 ? 4.896 -29.055 -2.977 1.00 75.94 175 PRO A CA 1
ATOM 1351 C C . PRO A 1 175 ? 5.949 -29.850 -3.762 1.00 75.94 175 PRO A C 1
ATOM 1353 O O . PRO A 1 175 ? 6.466 -29.391 -4.782 1.00 75.94 175 PRO A O 1
ATOM 1356 N N . ALA A 1 176 ? 6.279 -31.046 -3.274 1.00 80.75 176 ALA A N 1
ATOM 1357 C CA . ALA A 1 176 ? 7.178 -31.944 -3.989 1.00 80.75 176 ALA A CA 1
ATOM 1358 C C . ALA A 1 176 ? 6.595 -32.306 -5.367 1.00 80.75 176 ALA A C 1
ATOM 1360 O O . ALA A 1 176 ? 5.408 -32.608 -5.490 1.00 80.75 176 ALA A O 1
ATOM 1361 N N . ASP A 1 177 ? 7.440 -32.291 -6.393 1.00 84.75 177 ASP A N 1
ATOM 1362 C CA . ASP A 1 177 ? 7.087 -32.641 -7.767 1.00 84.75 177 ASP A CA 1
ATOM 1363 C C . ASP A 1 177 ? 8.118 -33.626 -8.351 1.00 84.75 177 ASP A C 1
ATOM 1365 O O . ASP A 1 177 ? 9.047 -34.062 -7.666 1.00 84.75 177 ASP A O 1
ATOM 1369 N N . ARG A 1 178 ? 7.971 -34.014 -9.626 1.00 81.12 178 ARG A N 1
ATOM 1370 C CA . ARG A 1 178 ? 8.884 -34.985 -10.266 1.00 81.12 178 ARG A CA 1
ATOM 1371 C C . ARG A 1 178 ? 10.344 -34.515 -10.300 1.00 81.12 178 ARG A C 1
ATOM 1373 O O . ARG A 1 178 ? 11.238 -35.352 -10.374 1.00 81.12 178 ARG A O 1
ATOM 1380 N N . SER A 1 179 ? 10.579 -33.204 -10.255 1.00 82.69 179 SER A N 1
ATOM 1381 C CA . SER A 1 179 ? 11.910 -32.593 -10.236 1.00 82.69 179 SER A CA 1
ATOM 1382 C C . SER A 1 179 ? 12.449 -32.382 -8.816 1.00 82.69 179 SER A C 1
ATOM 1384 O O . SER A 1 179 ? 13.657 -32.447 -8.608 1.00 82.69 179 SER A O 1
ATOM 1386 N N . HIS A 1 180 ? 11.572 -32.210 -7.822 1.00 82.81 180 HIS A N 1
ATOM 1387 C CA . HIS A 1 180 ? 11.934 -31.955 -6.430 1.00 82.81 180 HIS A CA 1
ATOM 1388 C C . HIS A 1 180 ? 11.211 -32.918 -5.483 1.00 82.81 180 HIS A C 1
ATOM 1390 O O . HIS A 1 180 ? 10.045 -32.735 -5.147 1.00 82.81 180 HIS A O 1
ATOM 1396 N N . ARG A 1 181 ? 11.938 -33.919 -4.967 1.00 82.00 181 ARG A N 1
ATOM 1397 C CA . ARG A 1 181 ? 11.399 -34.950 -4.051 1.00 82.00 181 ARG A CA 1
ATOM 1398 C C . ARG A 1 181 ? 10.991 -34.433 -2.663 1.00 82.00 181 ARG A C 1
ATOM 1400 O O . ARG A 1 181 ? 10.440 -35.191 -1.869 1.00 82.00 181 ARG A O 1
ATOM 1407 N N . ARG A 1 182 ? 11.293 -33.175 -2.339 1.00 83.38 182 ARG A N 1
ATOM 1408 C CA . ARG A 1 182 ? 10.894 -32.495 -1.100 1.00 83.38 182 ARG A CA 1
ATOM 1409 C C . ARG A 1 182 ? 10.290 -31.133 -1.443 1.00 83.38 182 ARG A C 1
ATOM 1411 O O . ARG A 1 182 ? 10.679 -30.566 -2.466 1.00 83.38 182 ARG A O 1
ATOM 1418 N N . PRO A 1 183 ? 9.383 -30.599 -0.603 1.00 79.62 183 PRO A N 1
ATOM 1419 C CA . PRO A 1 183 ? 8.905 -29.233 -0.754 1.00 79.62 183 PRO A CA 1
ATOM 1420 C C . PRO A 1 183 ? 10.084 -28.268 -0.839 1.00 79.62 183 PRO A C 1
ATOM 1422 O O . PRO A 1 183 ? 11.041 -28.378 -0.068 1.00 79.62 183 PRO A O 1
ATOM 1425 N N . TRP A 1 184 ? 10.024 -27.341 -1.785 1.00 73.50 184 TRP A N 1
ATOM 1426 C CA . TRP A 1 184 ? 11.132 -26.445 -2.087 1.00 73.50 184 TRP A CA 1
ATOM 1427 C C . TRP A 1 184 ? 10.665 -24.995 -2.137 1.00 73.50 184 TRP A C 1
ATOM 1429 O O . TRP A 1 184 ? 9.499 -24.691 -2.392 1.00 73.50 184 TRP A O 1
ATOM 1439 N N . LYS A 1 185 ? 11.597 -24.093 -1.836 1.00 60.03 185 LYS A N 1
ATOM 1440 C CA . LYS A 1 185 ? 11.369 -22.651 -1.819 1.00 60.03 185 LYS A CA 1
ATOM 1441 C C . LYS A 1 185 ? 11.635 -22.088 -3.207 1.00 60.03 185 LYS A C 1
ATOM 1443 O O . LYS A 1 185 ? 12.752 -22.211 -3.704 1.00 60.03 185 LYS A O 1
ATOM 1448 N N . LYS A 1 186 ? 10.645 -21.426 -3.800 1.00 58.44 186 LYS A N 1
ATOM 1449 C CA . LYS A 1 186 ? 10.846 -20.586 -4.978 1.00 58.44 186 LYS A CA 1
ATOM 1450 C C . LYS A 1 186 ? 10.845 -19.127 -4.555 1.00 58.44 186 LYS A C 1
ATOM 1452 O O . LYS A 1 186 ? 9.847 -18.625 -4.042 1.00 58.44 186 LYS A O 1
ATOM 1457 N N . THR A 1 187 ? 11.948 -18.451 -4.835 1.00 53.06 187 THR A N 1
ATOM 1458 C CA . THR A 1 187 ? 12.004 -16.994 -4.861 1.00 53.06 187 THR A CA 1
ATOM 1459 C C . THR A 1 187 ? 11.065 -16.489 -5.953 1.00 53.06 187 THR A C 1
ATOM 1461 O O . THR A 1 187 ? 11.270 -16.73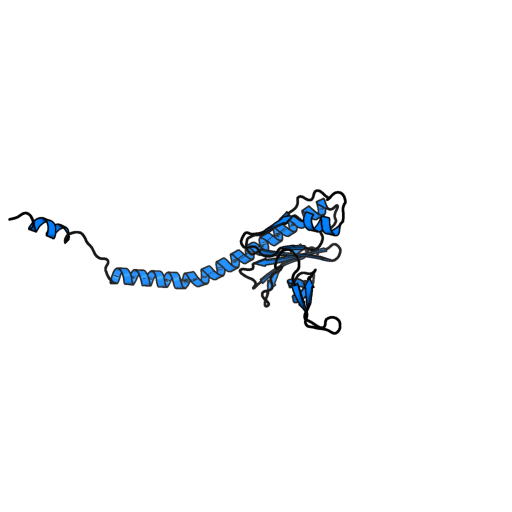9 -7.144 1.00 53.06 187 THR A O 1
ATOM 1464 N N . LEU A 1 188 ? 10.000 -15.802 -5.558 1.00 51.72 188 LEU A N 1
ATOM 1465 C CA . LEU A 1 188 ? 9.094 -15.147 -6.482 1.00 51.72 188 LEU A CA 1
ATOM 1466 C C . LEU A 1 188 ? 9.744 -13.838 -6.931 1.00 51.72 188 LEU A C 1
ATOM 1468 O O . LEU A 1 188 ? 9.946 -12.910 -6.154 1.00 51.72 188 LEU A O 1
ATOM 1472 N N . SER A 1 189 ? 10.052 -13.779 -8.222 1.00 54.81 189 SER A N 1
ATOM 1473 C CA . SER A 1 189 ? 10.497 -12.578 -8.930 1.00 54.81 189 SER A CA 1
ATOM 1474 C C . SER A 1 189 ? 9.337 -11.669 -9.360 1.00 54.81 189 SER A C 1
ATOM 1476 O O . SER A 1 189 ? 9.550 -10.708 -10.098 1.00 54.81 189 SER A O 1
ATOM 1478 N N . LYS A 1 190 ? 8.100 -11.996 -8.957 1.00 67.44 190 LYS A N 1
ATOM 1479 C CA . LYS A 1 190 ? 6.876 -11.297 -9.365 1.00 67.44 190 LYS A CA 1
ATOM 1480 C C . LYS A 1 190 ? 6.029 -10.932 -8.154 1.00 67.44 190 LYS A C 1
ATOM 1482 O O . LYS A 1 190 ? 6.085 -11.602 -7.124 1.00 67.44 190 LYS A O 1
ATOM 1487 N N . CYS A 1 191 ? 5.215 -9.901 -8.329 1.00 80.38 191 CYS A N 1
ATOM 1488 C CA . CYS A 1 191 ? 4.295 -9.409 -7.321 1.00 80.38 191 CYS A CA 1
ATOM 1489 C C . CYS A 1 191 ? 3.337 -10.487 -6.817 1.00 80.38 191 CYS A C 1
ATOM 1491 O O . CYS A 1 191 ? 2.668 -11.124 -7.629 1.00 80.38 191 CYS A O 1
ATOM 1493 N N . ALA A 1 192 ? 3.202 -10.654 -5.499 1.00 80.38 192 ALA A N 1
ATOM 1494 C CA . ALA A 1 192 ? 2.283 -11.645 -4.931 1.00 80.38 192 ALA A CA 1
ATOM 1495 C C . ALA A 1 192 ? 0.816 -11.349 -5.303 1.00 80.38 192 ALA A C 1
ATOM 1497 O O . ALA A 1 192 ? 0.045 -12.261 -5.600 1.00 80.38 192 ALA A O 1
ATOM 1498 N N . ILE A 1 193 ? 0.451 -10.064 -5.353 1.00 87.50 193 ILE A N 1
ATOM 1499 C CA . ILE A 1 193 ? -0.877 -9.602 -5.780 1.00 87.50 193 ILE A CA 1
ATOM 1500 C C . ILE A 1 193 ? -1.122 -9.953 -7.248 1.00 87.50 193 ILE A C 1
ATOM 1502 O O . ILE A 1 193 ? -2.123 -10.589 -7.560 1.00 87.50 193 ILE A O 1
ATOM 1506 N N . GLU A 1 194 ? -0.195 -9.607 -8.139 1.00 84.81 194 GLU A N 1
ATOM 1507 C CA . GLU A 1 194 ? -0.327 -9.901 -9.572 1.00 84.81 194 GLU A CA 1
ATOM 1508 C C . GLU A 1 194 ? -0.327 -11.409 -9.857 1.00 84.81 194 GLU A C 1
ATOM 1510 O O . GLU A 1 194 ? -1.061 -11.879 -10.719 1.00 84.81 194 GLU A O 1
ATOM 1515 N N . GLN A 1 195 ? 0.436 -12.203 -9.103 1.00 83.81 195 GLN A N 1
ATOM 1516 C CA . GLN A 1 195 ? 0.385 -13.663 -9.205 1.00 83.81 195 GLN A CA 1
ATOM 1517 C C . GLN A 1 195 ? -0.971 -14.232 -8.791 1.00 83.81 195 GLN A C 1
ATOM 1519 O O . GLN A 1 195 ? -1.413 -15.230 -9.360 1.00 83.81 195 GLN A O 1
ATOM 1524 N N . ARG A 1 196 ? -1.616 -13.632 -7.783 1.00 85.81 196 ARG A N 1
ATOM 1525 C CA . ARG A 1 196 ? -2.893 -14.128 -7.271 1.00 85.81 196 ARG A CA 1
ATOM 1526 C C . ARG A 1 196 ? -4.080 -13.686 -8.116 1.00 85.81 196 ARG A C 1
ATOM 1528 O O . ARG A 1 196 ? -4.964 -14.502 -8.360 1.00 85.81 196 ARG A O 1
ATOM 1535 N N . TYR A 1 197 ? -4.117 -12.413 -8.495 1.00 86.00 197 TYR A N 1
ATOM 1536 C CA . TYR A 1 197 ? -5.275 -11.777 -9.126 1.00 86.00 197 TYR A CA 1
ATOM 1537 C C . TYR A 1 197 ? -5.092 -11.532 -10.628 1.00 86.00 197 TYR A C 1
ATOM 1539 O O . TYR A 1 197 ? -6.048 -11.157 -11.300 1.00 86.00 197 TYR A O 1
ATOM 1547 N N . GLY A 1 198 ? -3.891 -11.759 -11.162 1.00 83.75 198 GLY A N 1
ATOM 1548 C CA . GLY A 1 198 ? -3.525 -11.343 -12.509 1.00 83.75 198 GLY A CA 1
ATOM 1549 C C . GLY A 1 198 ? -3.228 -9.845 -12.591 1.00 83.75 198 GLY A C 1
ATOM 1550 O O . GLY A 1 198 ? -3.484 -9.073 -11.662 1.00 83.75 198 GLY A O 1
ATOM 1551 N N . ALA A 1 199 ? -2.675 -9.431 -13.729 1.00 78.12 199 ALA A N 1
ATOM 1552 C CA . ALA A 1 199 ? -2.586 -8.019 -14.065 1.00 78.12 199 ALA A CA 1
ATOM 1553 C C . ALA A 1 199 ? -4.003 -7.450 -14.277 1.00 78.12 199 ALA A C 1
ATOM 1555 O O . ALA A 1 199 ? -4.834 -8.126 -14.891 1.00 78.12 199 ALA A O 1
ATOM 1556 N N . PRO A 1 200 ? -4.299 -6.223 -13.809 1.00 71.94 200 PRO A N 1
ATOM 1557 C CA . PRO A 1 200 ? -5.502 -5.507 -14.220 1.00 71.94 200 PRO A CA 1
ATOM 1558 C C . PRO A 1 200 ? -5.612 -5.484 -15.750 1.00 71.94 200 PRO A C 1
ATOM 1560 O O . PRO A 1 200 ? -4.629 -5.180 -16.423 1.00 71.94 200 PRO A O 1
ATOM 1563 N N . SER A 1 201 ? -6.787 -5.795 -16.300 1.00 61.12 201 SER A N 1
ATOM 1564 C CA . SER A 1 201 ? -7.082 -5.479 -17.700 1.00 61.12 201 SER A CA 1
ATOM 1565 C C . SER A 1 201 ? -7.058 -3.958 -17.871 1.00 61.12 201 SER A C 1
ATOM 1567 O O . SER A 1 201 ? -7.673 -3.261 -17.057 1.00 61.12 201 SER A O 1
ATOM 1569 N N . ALA A 1 202 ? -6.315 -3.485 -18.874 1.00 53.91 202 ALA A N 1
ATOM 1570 C CA . ALA A 1 202 ? -6.290 -2.082 -19.287 1.00 53.91 202 ALA A CA 1
ATOM 1571 C C . ALA A 1 202 ? -7.668 -1.615 -19.771 1.00 53.91 202 ALA A C 1
ATOM 1573 O O . ALA A 1 202 ? -8.406 -2.464 -20.328 1.00 53.91 202 ALA A O 1
#

Sequence (202 aa):
MRGVYRSLRRRASGQSGFTLIELLIVVIIIGILASISVPIYRQVRAAAWNSAAESDLRHATDSIENARIELDGKLPPNFMIGASSKGSVYPIASNVKRTYSSKTPPKLQTQVTLSPGVSLCYTTTGDTYRIYTTNGNNLSVYYVYDSATGQIQQKDNPYKIAAATSTQEQIQWNPADRSHRRPWKKTLSKCAIEQRYGAPSA

Radius of gyration: 28.48 Å; chains: 1; bounding box: 56×55×102 Å

InterPro domains:
  IPR000983 General secretion pathway protein G-type pilin [PR00813] (17-42)
  IPR000983 General secretion pathway protein G-type pilin [PR00813] (53-71)
  IPR012902 Prokaryotic N-terminal methylation site [PF07963] (14-37)
  IPR012902 Prokaryotic N-terminal methylation site [PS00409] (16-36)
  IPR012902 Prokaryotic N-terminal methylation site [TIGR02532] (15-36)
  IPR045584 Pilin-like [SSF54523] (18-157)

Organism: NCBI:txid78343

Secondary structure (DSSP, 8-state):
--STHHHHTTTSSS--PPPHHHHHHHHHHHHHHHHHHHHHHHHHHHHHHHHHHHHHHHHHHHHHHHHHHHTTTPPPPPEEE---TT-EEEETHHHHHHHH--SS------EEEE-TTEEEEEEEETTEEEEEEEETTEEEEEEEEETTTTEEEEEE-TT---S-SSSS-EEEEEPP-SS-SS-EEEEE-S-HHHHHH-PPP-

pLDDT: mean 82.76, std 15.21, range [46.69, 98.0]